Protein AF-A0A9P5U650-F1 (afdb_monomer_lite)

Radius of gyration: 21.62 Å; chains: 1; bounding box: 66×33×72 Å

Structure (mmCIF, N/CA/C/O backbone):
data_AF-A0A9P5U650-F1
#
_entry.id   AF-A0A9P5U650-F1
#
loop_
_atom_site.group_PDB
_atom_site.id
_atom_site.type_symbol
_atom_site.label_atom_id
_atom_site.label_alt_id
_atom_site.label_comp_id
_atom_site.label_asym_id
_atom_site.label_entity_id
_atom_site.label_seq_id
_atom_site.pdbx_PDB_ins_code
_atom_site.Cartn_x
_atom_site.Cartn_y
_atom_site.Cartn_z
_atom_site.occupancy
_atom_site.B_iso_or_equiv
_atom_site.auth_seq_id
_atom_site.auth_comp_id
_atom_site.auth_asym_id
_atom_site.auth_atom_id
_atom_site.pdbx_PDB_model_num
ATOM 1 N N . MET A 1 1 ? -6.582 -19.419 23.615 1.00 49.66 1 MET A N 1
ATOM 2 C CA . MET A 1 1 ? -5.815 -18.331 22.971 1.00 49.66 1 MET A CA 1
ATOM 3 C C . MET A 1 1 ? -6.040 -17.049 23.756 1.00 49.66 1 MET A C 1
ATOM 5 O O . MET A 1 1 ? -7.185 -16.630 23.876 1.00 49.66 1 MET A O 1
ATOM 9 N N . SER A 1 2 ? -4.991 -16.470 24.340 1.00 45.44 2 SER A N 1
ATOM 10 C CA . SER A 1 2 ? -5.086 -15.205 25.080 1.00 45.44 2 SER A CA 1
ATOM 11 C C . SER A 1 2 ? -5.266 -14.043 24.104 1.00 45.44 2 SER A C 1
ATOM 13 O O . SER A 1 2 ? -4.472 -13.889 23.180 1.00 45.44 2 SER A O 1
ATOM 15 N N . ARG A 1 3 ? -6.318 -13.240 24.291 1.00 54.09 3 ARG A N 1
ATOM 16 C CA . ARG A 1 3 ? -6.553 -12.022 23.503 1.00 54.09 3 ARG A CA 1
ATOM 17 C C . ARG A 1 3 ? -5.619 -10.926 24.008 1.00 54.09 3 ARG A C 1
ATOM 19 O O . ARG A 1 3 ? -5.578 -10.671 25.209 1.00 54.09 3 ARG A O 1
ATOM 26 N N . LYS A 1 4 ? -4.864 -10.302 23.107 1.00 56.12 4 LYS A N 1
ATOM 27 C CA . LYS A 1 4 ? -3.950 -9.204 23.433 1.00 56.12 4 LYS A CA 1
ATOM 28 C C . LYS A 1 4 ? -4.644 -7.891 23.078 1.00 56.12 4 LYS A C 1
ATOM 30 O O . LYS A 1 4 ? -5.088 -7.737 21.950 1.00 56.12 4 LYS A O 1
ATOM 35 N N . LEU A 1 5 ? -4.783 -6.985 24.041 1.00 66.00 5 LEU A N 1
ATOM 36 C CA . LEU A 1 5 ? -5.285 -5.634 23.787 1.00 66.00 5 LEU A CA 1
ATOM 37 C C . LEU A 1 5 ? -4.162 -4.792 23.179 1.00 66.00 5 LEU A C 1
ATOM 39 O O . LEU A 1 5 ? -3.016 -4.877 23.625 1.00 66.00 5 LEU A O 1
ATOM 43 N N . VAL A 1 6 ? -4.496 -3.981 22.177 1.00 66.44 6 VAL A N 1
ATOM 44 C CA . VAL A 1 6 ? -3.576 -3.000 21.598 1.00 66.44 6 VAL A CA 1
ATOM 45 C C . VAL A 1 6 ? -4.075 -1.617 21.958 1.00 66.44 6 VAL A C 1
ATOM 47 O O . VAL A 1 6 ? -5.215 -1.272 21.665 1.00 66.44 6 VAL A O 1
ATOM 50 N N . LEU A 1 7 ? -3.218 -0.840 22.609 1.00 80.31 7 LEU A N 1
ATOM 51 C CA . LEU A 1 7 ? -3.496 0.549 22.936 1.00 80.31 7 LEU A CA 1
ATOM 52 C C . LEU A 1 7 ? -2.921 1.420 21.822 1.00 80.31 7 LEU A C 1
ATOM 54 O O . LEU A 1 7 ? -1.717 1.365 21.565 1.00 80.31 7 LEU A O 1
ATOM 58 N N . LEU A 1 8 ? -3.781 2.194 21.160 1.00 84.19 8 LEU A N 1
ATOM 59 C CA . LEU A 1 8 ? -3.350 3.249 20.250 1.00 84.19 8 LEU A CA 1
ATOM 60 C C . LEU A 1 8 ? -3.241 4.569 20.987 1.00 84.19 8 LEU A C 1
ATOM 62 O O . LEU A 1 8 ? -4.059 4.876 21.852 1.00 84.19 8 LEU A O 1
ATOM 66 N N . ASN A 1 9 ? -2.267 5.372 20.580 1.00 89.75 9 ASN A N 1
ATOM 67 C CA . ASN A 1 9 ? -2.299 6.796 20.878 1.00 89.75 9 ASN A CA 1
ATOM 68 C C . ASN A 1 9 ? -3.252 7.537 19.921 1.00 89.75 9 ASN A C 1
ATOM 70 O O . ASN A 1 9 ? -3.677 7.001 18.897 1.00 89.75 9 ASN A O 1
ATOM 74 N N . GLU A 1 10 ? -3.560 8.791 20.241 1.00 91.56 10 GLU A N 1
ATOM 75 C CA . GLU A 1 10 ? -4.481 9.631 19.464 1.00 91.56 10 GLU A CA 1
ATOM 76 C C . GLU A 1 10 ? -4.079 9.751 17.986 1.00 91.56 10 GLU A C 1
ATOM 78 O O . GLU A 1 10 ? -4.917 9.596 17.102 1.00 91.56 10 GLU A O 1
ATOM 83 N N . ALA A 1 11 ? -2.786 9.931 17.695 1.00 90.12 11 ALA A N 1
ATOM 84 C CA . ALA A 1 11 ? -2.299 10.045 16.319 1.00 90.12 11 ALA A CA 1
ATOM 85 C C . ALA A 1 11 ? -2.509 8.750 15.516 1.00 90.12 11 ALA A C 1
ATOM 87 O O . ALA A 1 11 ? -2.813 8.784 14.324 1.00 90.12 11 ALA A O 1
ATOM 88 N N . GLN A 1 12 ? -2.357 7.597 16.165 1.00 89.12 12 GLN A N 1
ATOM 89 C CA . GLN A 1 12 ? -2.624 6.300 15.554 1.00 89.12 12 GLN A CA 1
ATOM 90 C C . GLN A 1 12 ? -4.121 6.084 15.322 1.00 89.12 12 GLN A C 1
ATOM 92 O O . GLN A 1 12 ? -4.487 5.534 14.287 1.00 89.12 12 GLN A O 1
ATOM 97 N N . VAL A 1 13 ? -4.977 6.527 16.250 1.00 90.44 13 VAL A N 1
ATOM 98 C CA . VAL A 1 13 ? -6.436 6.484 16.078 1.00 90.44 13 VAL A CA 1
ATOM 99 C C . VAL A 1 13 ? -6.847 7.316 14.870 1.00 90.44 13 VAL A C 1
ATOM 101 O O . VAL A 1 13 ? -7.515 6.788 13.988 1.00 90.44 13 VAL A O 1
ATOM 104 N N . GLU A 1 14 ? -6.405 8.570 14.773 1.00 92.69 14 GLU A N 1
ATOM 105 C CA . GLU A 1 14 ? -6.736 9.420 13.622 1.00 92.69 14 GLU A CA 1
ATOM 106 C C . GLU A 1 14 ? -6.244 8.818 12.307 1.00 92.69 14 GLU A C 1
ATOM 108 O O . GLU A 1 14 ? -6.980 8.791 11.323 1.00 92.69 14 GLU A O 1
ATOM 113 N N . ARG A 1 15 ? -5.063 8.193 12.311 1.00 93.12 15 ARG A N 1
ATOM 114 C CA . ARG A 1 15 ? -4.578 7.466 11.139 1.00 93.12 15 ARG A CA 1
ATOM 115 C C . ARG A 1 15 ? -5.473 6.286 10.754 1.00 93.12 15 ARG A C 1
ATOM 117 O O . ARG A 1 15 ? -5.717 6.094 9.568 1.00 93.12 15 ARG A O 1
ATOM 124 N N . VAL A 1 16 ? -5.971 5.499 11.711 1.00 92.88 16 VAL A N 1
ATOM 125 C CA . VAL A 1 16 ? -6.950 4.433 11.419 1.00 92.88 16 VAL A CA 1
ATOM 126 C C . VAL A 1 16 ? -8.208 5.024 10.785 1.00 92.88 16 VAL A C 1
ATOM 128 O O . VAL A 1 16 ? -8.683 4.489 9.784 1.00 92.88 16 VAL A O 1
ATOM 131 N N . LYS A 1 17 ? -8.716 6.142 11.317 1.00 94.25 17 LYS A N 1
ATOM 132 C CA . LYS A 1 17 ? -9.901 6.819 10.773 1.00 94.25 17 LYS A CA 1
ATOM 133 C C . LYS A 1 17 ? -9.673 7.295 9.341 1.00 94.25 17 LYS A C 1
ATOM 135 O O . LYS A 1 17 ? -10.532 7.080 8.492 1.00 94.25 17 LYS A O 1
ATOM 140 N N . ASP A 1 18 ? -8.523 7.897 9.053 1.00 94.81 18 ASP A N 1
ATOM 141 C CA . ASP A 1 18 ? -8.174 8.342 7.701 1.00 94.81 18 ASP A CA 1
ATOM 142 C C . ASP A 1 18 ? -8.104 7.174 6.719 1.00 94.81 18 ASP A C 1
ATOM 144 O O . ASP A 1 18 ? -8.609 7.275 5.598 1.00 94.81 18 ASP A O 1
ATOM 148 N N . ILE A 1 19 ? -7.548 6.039 7.153 1.00 95.19 19 ILE A N 1
ATOM 149 C CA . ILE A 1 19 ? -7.501 4.837 6.323 1.00 95.19 19 ILE A CA 1
ATOM 150 C C . ILE A 1 19 ? -8.907 4.283 6.076 1.00 95.19 19 ILE A C 1
ATOM 152 O O . ILE A 1 19 ? -9.244 3.986 4.930 1.00 95.19 19 ILE A O 1
ATOM 156 N N . ALA A 1 20 ? -9.745 4.197 7.112 1.00 95.25 20 ALA A N 1
ATOM 157 C CA . ALA A 1 20 ? -11.131 3.754 6.982 1.00 95.25 20 ALA A CA 1
ATOM 158 C C . ALA A 1 20 ? -11.915 4.638 5.997 1.00 95.25 20 ALA A C 1
ATOM 160 O O . ALA A 1 20 ? -12.503 4.123 5.046 1.00 95.25 20 ALA A O 1
ATOM 161 N N . ARG A 1 21 ? -11.828 5.9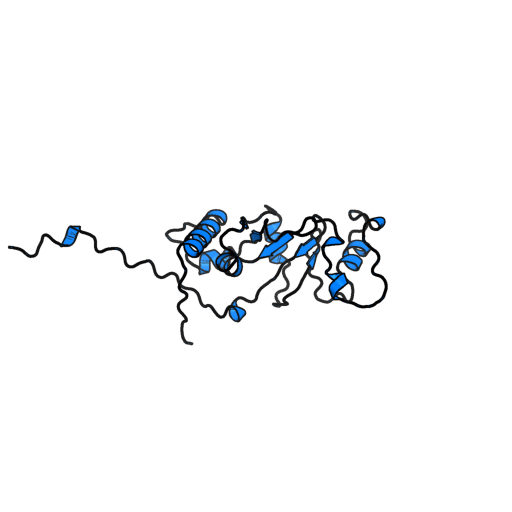70 6.132 1.00 95.50 21 ARG A N 1
ATOM 162 C CA . ARG A 1 21 ? -12.473 6.919 5.206 1.00 95.50 21 ARG A CA 1
ATOM 163 C C . ARG A 1 21 ? -12.018 6.721 3.764 1.00 95.50 21 ARG A C 1
ATOM 165 O O . ARG A 1 21 ? -12.847 6.716 2.860 1.00 95.50 21 ARG A O 1
ATOM 172 N N . ALA A 1 22 ? -10.719 6.532 3.536 1.00 93.50 22 ALA A N 1
ATOM 173 C CA . ALA A 1 22 ? -10.187 6.303 2.193 1.00 93.50 22 ALA A CA 1
ATOM 174 C C . ALA A 1 22 ? -10.664 4.979 1.572 1.00 93.50 22 ALA A C 1
ATOM 176 O O . ALA A 1 22 ? -10.737 4.865 0.350 1.00 93.50 22 ALA A O 1
ATOM 177 N N . CYS A 1 23 ? -11.035 4.004 2.402 1.00 93.31 23 CYS A N 1
ATOM 178 C CA . CYS A 1 23 ? -11.661 2.753 1.978 1.00 93.31 23 CYS A CA 1
ATOM 179 C C . CYS A 1 23 ? -13.191 2.856 1.858 1.00 93.31 23 CYS A C 1
ATOM 181 O O . CYS A 1 23 ? -13.850 1.842 1.656 1.00 93.31 23 CYS A O 1
ATOM 183 N N . SER A 1 24 ? -13.766 4.059 1.983 1.00 95.50 24 SER A N 1
ATOM 184 C CA . SER A 1 24 ? -15.220 4.283 2.044 1.00 95.50 24 SER A CA 1
ATOM 185 C C . SER A 1 24 ? -15.915 3.514 3.177 1.00 95.50 24 SER A C 1
ATOM 187 O O . SER A 1 24 ? -17.090 3.170 3.068 1.00 95.50 24 SER A O 1
ATOM 189 N N . LEU A 1 25 ? -15.189 3.249 4.264 1.00 95.38 25 LEU A N 1
ATOM 190 C CA . LEU A 1 25 ? -15.714 2.643 5.481 1.00 95.38 25 LEU A CA 1
ATOM 191 C C . LEU A 1 25 ? -16.238 3.738 6.420 1.00 95.38 25 LEU A C 1
ATOM 193 O O . LEU A 1 25 ? -15.642 4.812 6.544 1.00 95.38 25 LEU A O 1
ATOM 197 N N . ASP A 1 26 ? -17.350 3.465 7.097 1.00 95.56 26 ASP A N 1
ATOM 198 C CA . ASP A 1 26 ? -17.900 4.349 8.125 1.00 95.56 26 ASP A CA 1
ATOM 199 C C . ASP A 1 26 ? -17.065 4.232 9.405 1.00 95.56 26 ASP A C 1
ATOM 201 O O . ASP A 1 26 ? -17.020 3.180 10.033 1.00 95.56 26 ASP A O 1
ATOM 205 N N . VAL A 1 27 ? -16.404 5.316 9.798 1.00 94.31 27 VAL A N 1
ATOM 206 C CA . VAL A 1 27 ? -15.484 5.350 10.943 1.00 94.31 27 VAL A CA 1
ATOM 207 C C . VAL A 1 27 ? -16.150 4.971 12.270 1.00 94.31 27 VAL A C 1
ATOM 209 O O . VAL A 1 27 ? -15.474 4.432 13.145 1.00 94.31 27 VAL A O 1
ATOM 212 N N . GLU A 1 28 ? -17.445 5.245 12.430 1.00 91.25 28 GLU A N 1
ATOM 213 C CA . GLU A 1 28 ? -18.158 5.025 13.694 1.00 91.25 28 GLU A CA 1
ATOM 214 C C . GLU A 1 28 ? -18.657 3.584 13.839 1.00 91.25 28 GLU A C 1
ATOM 216 O O . GLU A 1 28 ? -18.837 3.092 14.954 1.00 91.25 28 GLU A O 1
ATOM 221 N N . THR A 1 29 ? -18.889 2.898 12.718 1.00 92.69 29 THR A N 1
ATOM 222 C CA . THR A 1 29 ? -19.521 1.570 12.704 1.00 92.69 29 THR A CA 1
ATOM 223 C C . THR A 1 29 ? -18.616 0.466 12.176 1.00 92.69 29 THR A C 1
ATOM 225 O O . THR A 1 29 ? -18.824 -0.701 12.514 1.00 92.69 29 THR A O 1
ATOM 228 N N . SER A 1 30 ? -17.602 0.815 11.386 1.00 91.88 30 SER A N 1
ATOM 229 C CA . SER A 1 30 ? -16.717 -0.164 10.767 1.00 91.88 30 SER A CA 1
ATOM 230 C C . SER A 1 30 ? -15.805 -0.803 11.795 1.00 91.88 30 SER A C 1
ATOM 232 O O . SER A 1 30 ? -15.204 -0.163 12.661 1.00 91.88 30 SER A O 1
ATOM 234 N N . THR A 1 31 ? -15.689 -2.110 11.661 1.00 89.38 31 THR A N 1
ATOM 235 C CA . THR A 1 31 ? -14.824 -2.949 12.462 1.00 89.38 31 THR A CA 1
ATOM 236 C C . THR A 1 31 ? -13.432 -3.028 11.851 1.00 89.38 31 THR A C 1
ATOM 238 O O . THR A 1 31 ? -13.131 -2.536 10.761 1.00 89.38 31 THR A O 1
ATOM 241 N N . ILE A 1 32 ? -12.540 -3.686 12.574 1.00 84.50 32 ILE A N 1
ATOM 242 C CA . ILE A 1 32 ? -11.193 -3.953 12.080 1.00 84.50 32 ILE A CA 1
ATOM 243 C C . ILE A 1 32 ? -11.224 -5.037 11.025 1.00 84.50 32 ILE A C 1
ATOM 245 O O . ILE A 1 32 ? -10.418 -5.014 10.105 1.00 84.50 32 ILE A O 1
ATOM 249 N N . GLU A 1 33 ? -12.140 -5.985 11.165 1.00 86.19 33 GLU A N 1
ATOM 250 C CA . GLU A 1 33 ? -12.409 -7.002 10.172 1.00 86.19 33 GLU A CA 1
ATOM 251 C C . GLU A 1 33 ? -12.841 -6.359 8.845 1.00 86.19 33 GLU A C 1
ATOM 253 O O . GLU A 1 33 ? -12.364 -6.791 7.796 1.00 86.19 33 GLU A O 1
ATOM 258 N N . ASP A 1 34 ? -13.623 -5.273 8.880 1.00 90.38 34 ASP A N 1
ATOM 259 C CA . ASP A 1 34 ? -13.967 -4.492 7.682 1.00 90.38 34 ASP A CA 1
ATOM 260 C C . ASP A 1 34 ? -12.728 -3.821 7.076 1.00 90.38 34 ASP A C 1
ATOM 262 O O . ASP A 1 34 ? -12.463 -3.957 5.882 1.00 90.38 34 ASP A O 1
ATOM 266 N N . LEU A 1 35 ? -11.904 -3.166 7.903 1.00 90.56 35 LEU A N 1
ATOM 267 C CA . LEU A 1 35 ? -10.660 -2.536 7.447 1.00 90.56 35 LEU A CA 1
ATOM 268 C C . LEU A 1 35 ? -9.646 -3.556 6.905 1.00 90.56 35 LEU A C 1
ATOM 270 O O . LEU A 1 35 ? -8.924 -3.289 5.947 1.00 90.56 35 LEU A O 1
ATOM 274 N N . HIS A 1 36 ? -9.598 -4.740 7.510 1.00 86.81 36 HIS A N 1
ATOM 275 C CA . HIS A 1 36 ? -8.761 -5.843 7.068 1.00 86.81 36 HIS A CA 1
ATOM 276 C C . HIS A 1 36 ? -9.271 -6.461 5.772 1.00 86.81 36 HIS A C 1
ATOM 278 O O . HIS A 1 36 ? -8.454 -6.839 4.946 1.00 86.81 36 HIS A O 1
ATOM 284 N N . SER A 1 37 ? -10.587 -6.515 5.574 1.00 87.81 37 SER A N 1
ATOM 285 C CA . SER A 1 37 ? -11.191 -6.977 4.323 1.00 87.81 37 SER A CA 1
ATOM 286 C C . SER A 1 37 ? -10.983 -5.975 3.186 1.00 87.81 37 SER A C 1
ATOM 288 O O . SER A 1 37 ? -10.798 -6.386 2.046 1.00 87.81 37 SER A O 1
ATOM 290 N N . ALA A 1 38 ? -10.976 -4.673 3.490 1.00 91.44 38 ALA A N 1
ATOM 291 C CA . ALA A 1 38 ? -10.656 -3.629 2.517 1.00 91.44 38 ALA A CA 1
ATOM 292 C C . ALA A 1 38 ? -9.177 -3.646 2.084 1.00 91.44 38 ALA A C 1
ATOM 294 O O . ALA A 1 38 ? -8.871 -3.212 0.978 1.00 91.44 38 ALA A O 1
ATOM 295 N N . ASP A 1 39 ? -8.284 -4.107 2.969 1.00 87.69 39 ASP A N 1
ATOM 296 C CA . ASP A 1 39 ? -6.831 -4.247 2.792 1.00 87.69 39 ASP A CA 1
ATOM 297 C C . ASP A 1 39 ? -6.185 -3.215 1.842 1.00 87.69 39 ASP A C 1
ATOM 299 O O . ASP A 1 39 ? -5.638 -3.570 0.791 1.00 87.69 39 ASP A O 1
ATOM 303 N N . PRO A 1 40 ? -6.241 -1.911 2.173 1.00 91.50 40 PRO A N 1
ATOM 304 C CA . PRO A 1 40 ? -5.741 -0.879 1.278 1.00 91.50 40 PRO A CA 1
ATOM 305 C C . PRO A 1 40 ? -4.228 -0.984 1.078 1.00 91.50 40 PRO A C 1
ATOM 307 O O . PRO A 1 40 ? -3.469 -1.348 1.986 1.00 91.50 40 PRO A O 1
ATOM 310 N N . LEU A 1 41 ? -3.773 -0.581 -0.108 1.00 90.38 41 LEU A N 1
ATOM 311 C CA . LEU A 1 41 ? -2.355 -0.408 -0.401 1.00 90.38 41 LEU A CA 1
ATOM 312 C C . LEU A 1 41 ? -1.965 1.043 -0.101 1.00 90.38 41 LEU A C 1
ATOM 314 O O . LEU A 1 41 ? -2.495 1.976 -0.706 1.00 90.38 41 LEU A O 1
ATOM 318 N N . ILE A 1 42 ? -1.045 1.248 0.839 1.00 92.38 42 ILE A N 1
ATOM 319 C CA . ILE A 1 42 ? -0.727 2.577 1.371 1.00 92.38 42 ILE A CA 1
ATOM 320 C C . ILE A 1 42 ? 0.705 2.950 1.003 1.00 92.38 42 ILE A C 1
ATOM 322 O O . ILE A 1 42 ? 1.650 2.293 1.426 1.00 92.38 42 ILE A O 1
ATOM 326 N N . GLU A 1 43 ? 0.876 4.027 0.243 1.00 92.38 43 GLU A N 1
ATOM 327 C CA . GLU A 1 43 ? 2.177 4.589 -0.113 1.00 92.38 43 GLU A CA 1
ATOM 328 C C . GLU A 1 43 ? 2.646 5.587 0.946 1.00 92.38 43 GLU A C 1
ATOM 330 O O . GLU A 1 43 ? 1.905 6.492 1.324 1.00 92.38 43 GLU A O 1
ATOM 335 N N . CYS A 1 44 ? 3.902 5.490 1.377 1.00 92.44 44 CYS A N 1
ATOM 336 C CA . CYS A 1 44 ? 4.551 6.554 2.133 1.00 92.44 44 CYS A CA 1
ATOM 337 C C . CYS A 1 44 ? 5.388 7.434 1.204 1.00 92.44 44 CYS A C 1
ATOM 339 O O . CYS A 1 44 ? 6.409 7.004 0.658 1.00 92.44 44 CYS A O 1
ATOM 341 N N . VAL A 1 45 ? 5.003 8.703 1.078 1.00 91.75 45 VAL A N 1
ATOM 342 C CA . VAL A 1 45 ? 5.686 9.649 0.184 1.00 91.75 45 VAL A CA 1
ATOM 343 C C . VAL A 1 45 ? 7.035 10.086 0.759 1.00 91.75 45 VAL A C 1
ATOM 345 O O . VAL A 1 45 ? 7.970 10.334 0.008 1.00 91.75 45 VAL A O 1
ATOM 348 N N . ASN A 1 46 ? 7.178 10.125 2.086 1.00 92.44 46 ASN A N 1
ATOM 349 C CA . ASN A 1 46 ? 8.427 10.527 2.743 1.00 92.44 46 ASN A CA 1
ATOM 350 C C . ASN A 1 46 ? 9.493 9.423 2.760 1.00 92.44 46 ASN A C 1
ATOM 352 O O . ASN A 1 46 ? 10.679 9.727 2.687 1.00 92.44 46 ASN A O 1
ATOM 356 N N . CYS A 1 47 ? 9.089 8.152 2.853 1.00 85.62 47 CYS A N 1
ATOM 357 C CA . CYS A 1 47 ? 10.011 7.015 2.745 1.00 85.62 47 CYS A CA 1
ATOM 358 C C . CYS A 1 47 ? 10.368 6.670 1.296 1.00 85.62 47 CYS A C 1
ATOM 360 O O . CYS A 1 47 ? 11.222 5.817 1.067 1.00 85.62 47 CYS A O 1
ATOM 362 N N . SER A 1 48 ? 9.716 7.312 0.329 1.00 79.69 48 SER A N 1
ATOM 363 C CA . SER A 1 48 ? 10.034 7.152 -1.083 1.00 79.69 48 SER A CA 1
ATOM 364 C C . SER A 1 48 ? 11.347 7.876 -1.401 1.00 79.69 48 SER A C 1
ATOM 366 O O . SER A 1 48 ? 11.499 9.067 -1.132 1.00 79.69 48 SER A O 1
ATOM 368 N N . SER A 1 49 ? 12.315 7.160 -1.974 1.00 74.81 49 SER A N 1
ATOM 369 C CA . SER A 1 49 ? 13.484 7.776 -2.614 1.00 74.81 49 SER A CA 1
ATOM 370 C C . SER A 1 49 ? 13.089 8.288 -4.015 1.00 74.81 49 SER A C 1
ATOM 372 O O . SER A 1 49 ? 12.035 7.902 -4.523 1.00 74.81 49 SER A O 1
ATOM 374 N N . PRO A 1 50 ? 13.891 9.136 -4.691 1.00 73.81 50 PRO A N 1
ATOM 375 C CA . PRO A 1 50 ? 13.564 9.622 -6.040 1.00 73.81 50 PRO A CA 1
ATOM 376 C C . PRO A 1 50 ? 13.215 8.515 -7.051 1.00 73.81 50 PRO A C 1
ATOM 378 O O . PRO A 1 50 ? 12.441 8.746 -7.978 1.00 73.81 50 PRO A O 1
ATOM 381 N N . ASN A 1 51 ? 13.745 7.310 -6.833 1.00 66.44 51 ASN A N 1
ATOM 382 C CA . ASN A 1 51 ? 13.614 6.159 -7.724 1.00 66.44 51 ASN A CA 1
ATOM 383 C C . ASN A 1 51 ? 12.745 5.038 -7.121 1.00 66.44 51 ASN A C 1
ATOM 385 O O . ASN A 1 51 ? 12.645 3.952 -7.687 1.00 66.44 51 ASN A O 1
ATOM 389 N N . GLU A 1 52 ? 12.102 5.294 -5.977 1.00 72.94 52 GLU A N 1
ATOM 390 C CA . GLU A 1 52 ? 11.434 4.282 -5.160 1.00 72.94 52 GLU A CA 1
ATOM 391 C C . GLU A 1 52 ? 10.043 4.704 -4.734 1.00 72.94 52 GLU A C 1
ATOM 393 O O . GLU A 1 52 ? 9.797 5.860 -4.404 1.00 72.94 52 GLU A O 1
ATOM 398 N N . ARG A 1 53 ? 9.141 3.728 -4.667 1.00 82.75 53 ARG A N 1
ATOM 399 C CA . ARG A 1 53 ? 7.866 3.868 -3.968 1.00 82.75 53 ARG A CA 1
ATOM 400 C C . ARG A 1 53 ? 7.847 2.887 -2.810 1.00 82.75 53 ARG A C 1
ATOM 402 O O . ARG A 1 53 ? 8.116 1.699 -2.997 1.00 82.75 53 ARG A O 1
ATOM 409 N N . PHE A 1 54 ? 7.545 3.401 -1.625 1.00 83.50 54 PHE A N 1
ATOM 410 C CA . PHE A 1 54 ? 7.405 2.600 -0.416 1.00 83.50 54 PHE A CA 1
ATOM 411 C C . PHE A 1 54 ? 5.925 2.335 -0.174 1.00 83.50 54 PHE A C 1
ATOM 413 O O . PHE A 1 54 ? 5.192 3.277 0.131 1.00 83.50 54 PHE A O 1
ATOM 420 N N . PHE A 1 55 ? 5.503 1.075 -0.251 1.00 86.69 55 PHE A N 1
ATOM 421 C CA . PHE A 1 55 ? 4.144 0.674 0.102 1.00 86.69 55 PHE A CA 1
ATOM 422 C C . PHE A 1 55 ? 4.101 -0.111 1.406 1.00 86.69 55 PHE A C 1
ATOM 424 O O . PHE A 1 55 ? 5.105 -0.653 1.861 1.00 86.69 55 PHE A O 1
ATOM 431 N N . MET A 1 56 ? 2.930 -0.140 2.029 1.00 87.44 56 MET A N 1
ATOM 432 C CA . MET A 1 56 ? 2.636 -0.966 3.190 1.00 87.44 56 MET A CA 1
ATOM 433 C C . MET A 1 56 ? 1.136 -1.226 3.315 1.00 87.44 56 MET A C 1
ATOM 435 O O . MET A 1 56 ? 0.314 -0.544 2.701 1.00 87.44 56 MET A O 1
ATOM 439 N N . ARG A 1 57 ? 0.786 -2.195 4.163 1.00 89.31 57 ARG A N 1
ATOM 440 C CA . ARG A 1 57 ? -0.596 -2.461 4.578 1.00 89.31 57 ARG A CA 1
ATOM 441 C C . ARG A 1 57 ? -0.987 -1.618 5.787 1.00 89.31 57 ARG A C 1
ATOM 443 O O . ARG A 1 57 ? -0.124 -1.145 6.535 1.00 89.31 57 ARG A O 1
ATOM 450 N N . TRP A 1 58 ? -2.293 -1.443 5.994 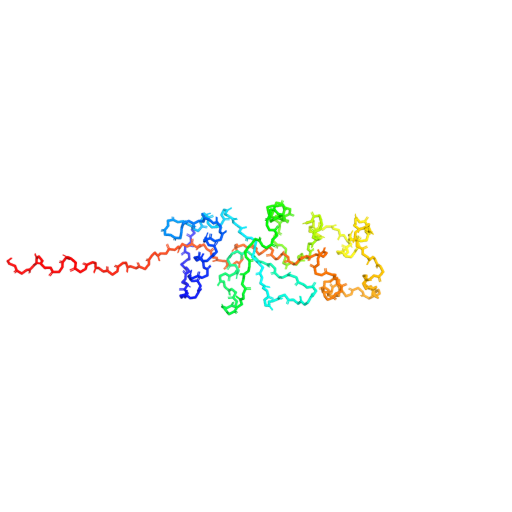1.00 90.62 58 TRP A N 1
ATOM 451 C CA . TRP A 1 58 ? -2.839 -0.579 7.049 1.00 90.62 58 TRP A CA 1
ATOM 452 C C . TRP A 1 58 ? -2.253 -0.809 8.453 1.00 90.62 58 TRP A C 1
ATOM 454 O O . TRP A 1 58 ? -1.964 0.183 9.123 1.00 90.62 58 TRP A O 1
ATOM 464 N N . PRO A 1 59 ? -1.955 -2.040 8.908 1.00 88.12 59 PRO A N 1
ATOM 465 C CA . PRO A 1 59 ? -1.453 -2.250 10.266 1.00 88.12 59 PRO A CA 1
ATOM 466 C C . PRO A 1 59 ? -0.054 -1.659 10.450 1.00 88.12 59 PRO A C 1
ATOM 468 O O . PRO A 1 59 ? 0.245 -1.030 11.466 1.00 88.12 59 PRO A O 1
ATOM 471 N N . GLN A 1 60 ? 0.795 -1.792 9.428 1.00 86.12 60 GLN A N 1
ATOM 472 C CA . GLN A 1 60 ? 2.110 -1.164 9.418 1.00 86.12 60 GLN A CA 1
ATOM 473 C C . GLN A 1 60 ? 1.986 0.356 9.295 1.00 86.12 60 GLN A C 1
ATOM 475 O O . GLN A 1 60 ? 2.723 1.065 9.975 1.00 86.12 60 GLN A O 1
ATOM 480 N N . ALA A 1 61 ? 1.039 0.861 8.497 1.00 91.38 61 ALA A N 1
ATOM 481 C CA . ALA A 1 61 ? 0.788 2.294 8.376 1.00 91.38 61 ALA A CA 1
ATOM 482 C C . ALA A 1 61 ? 0.413 2.927 9.722 1.00 91.38 61 ALA A C 1
ATOM 484 O O . ALA A 1 61 ? 0.948 3.980 10.068 1.00 91.38 61 ALA A O 1
ATOM 485 N N . VAL A 1 62 ? -0.423 2.269 10.529 1.00 90.69 62 VAL A N 1
ATOM 486 C CA . VAL A 1 62 ? -0.793 2.740 11.876 1.00 90.69 62 VAL A CA 1
ATOM 487 C C . VAL A 1 62 ? 0.435 2.885 12.776 1.00 90.69 62 VAL A C 1
ATOM 489 O O . VAL A 1 62 ? 0.582 3.894 13.459 1.00 90.69 62 VAL A O 1
ATOM 492 N N . CYS A 1 63 ? 1.361 1.927 12.741 1.00 86.62 63 CYS A N 1
ATOM 493 C CA . CYS A 1 63 ? 2.598 1.979 13.527 1.00 86.62 63 CYS A CA 1
ATOM 494 C C . CYS A 1 63 ? 3.733 2.779 12.865 1.00 86.62 63 CYS A C 1
ATOM 496 O O . CYS A 1 63 ? 4.798 2.938 13.464 1.00 86.62 63 CYS A O 1
ATOM 498 N N . HIS A 1 64 ? 3.539 3.265 11.639 1.00 89.00 64 HIS A N 1
ATOM 499 C CA . HIS A 1 64 ? 4.553 4.010 10.909 1.00 89.00 64 HIS A CA 1
ATOM 500 C C . HIS A 1 64 ? 4.767 5.409 11.501 1.00 89.00 64 HIS A C 1
ATOM 502 O O . HIS A 1 64 ? 3.954 5.920 12.272 1.00 89.00 64 HIS A O 1
ATOM 508 N N . VAL A 1 65 ? 5.852 6.069 11.103 1.00 86.25 65 VAL A N 1
ATOM 509 C CA . VAL A 1 65 ? 6.218 7.410 11.570 1.00 86.25 65 VAL A CA 1
ATOM 510 C C . VAL A 1 65 ? 5.039 8.387 11.421 1.00 86.25 65 VAL A C 1
ATOM 512 O O . VAL A 1 65 ? 4.446 8.511 10.348 1.00 86.25 65 VAL A O 1
ATOM 515 N N . SER A 1 66 ? 4.657 9.056 12.514 1.00 85.00 66 SER A N 1
ATOM 516 C CA . SER A 1 66 ? 3.413 9.842 12.604 1.00 85.00 66 SER A CA 1
ATOM 517 C C . SER A 1 66 ? 3.366 11.043 11.651 1.00 85.00 66 SER A C 1
ATOM 519 O O . SER A 1 66 ? 2.303 11.378 11.142 1.00 85.00 66 SER A O 1
ATOM 521 N N . HIS A 1 67 ? 4.515 11.652 11.361 1.00 87.69 67 HIS A N 1
ATOM 522 C CA . HIS A 1 67 ? 4.629 12.842 10.510 1.00 87.69 67 HIS 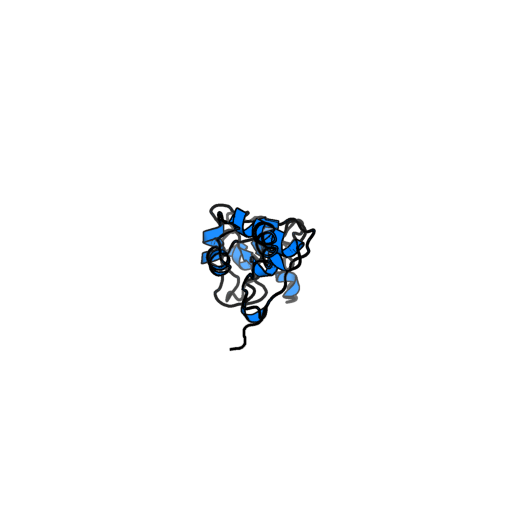A CA 1
ATOM 523 C C . HIS A 1 67 ? 4.851 12.532 9.022 1.00 87.69 67 HIS A C 1
ATOM 525 O O . HIS A 1 67 ? 5.061 13.447 8.228 1.00 87.69 67 HIS A O 1
ATOM 531 N N . HIS A 1 68 ? 4.844 11.257 8.628 1.00 92.81 68 HIS A N 1
ATOM 532 C CA . HIS A 1 68 ? 4.928 10.888 7.220 1.00 92.81 68 HIS A CA 1
ATOM 533 C C . HIS A 1 68 ? 3.565 11.014 6.536 1.00 92.81 68 HIS A C 1
ATOM 535 O O . HIS A 1 68 ? 2.542 10.592 7.075 1.00 92.81 68 HIS A O 1
ATOM 541 N N . VAL A 1 69 ? 3.581 11.545 5.317 1.00 93.56 69 VAL A N 1
ATOM 542 C CA . VAL A 1 69 ? 2.432 11.629 4.421 1.00 93.56 69 VAL A CA 1
ATOM 543 C C . VAL A 1 69 ? 2.179 10.257 3.813 1.00 93.56 69 VAL A C 1
ATOM 545 O O . VAL A 1 69 ? 3.065 9.656 3.191 1.00 93.56 69 VAL A O 1
ATOM 548 N N . LEU A 1 70 ? 0.953 9.778 4.002 1.00 94.31 70 LEU A N 1
ATOM 549 C CA . LEU A 1 70 ? 0.466 8.512 3.477 1.00 94.31 70 LEU A CA 1
ATOM 550 C C . LEU A 1 70 ? -0.560 8.780 2.374 1.00 94.31 70 LEU A C 1
ATOM 552 O O . LEU A 1 70 ? -1.461 9.596 2.554 1.00 94.31 70 LEU A O 1
ATOM 556 N N . VAL A 1 71 ? -0.426 8.092 1.241 1.00 94.50 71 VAL A N 1
ATOM 557 C CA . VAL A 1 71 ? -1.382 8.138 0.128 1.00 94.50 71 VAL A CA 1
ATOM 558 C C . VAL A 1 71 ? -1.977 6.751 -0.042 1.00 94.50 71 VAL A C 1
ATOM 560 O O . VAL A 1 71 ? -1.256 5.770 -0.201 1.00 94.50 71 VAL A O 1
ATOM 563 N N . ILE A 1 72 ? -3.298 6.667 0.002 1.00 93.31 72 ILE A N 1
ATOM 564 C CA . ILE A 1 72 ? -4.021 5.399 -0.002 1.00 93.31 72 ILE A CA 1
ATOM 565 C C . ILE A 1 72 ? -4.485 5.099 -1.423 1.00 93.31 72 ILE A C 1
ATOM 567 O O . ILE A 1 72 ? -5.023 5.978 -2.093 1.00 93.31 72 ILE A O 1
ATOM 571 N N . ASN A 1 73 ? -4.254 3.866 -1.879 1.00 87.19 73 ASN A N 1
ATOM 572 C CA . ASN A 1 73 ? -4.623 3.369 -3.205 1.00 87.19 73 ASN A CA 1
ATOM 573 C C . ASN A 1 73 ? -4.095 4.268 -4.334 1.00 87.19 73 ASN A C 1
ATOM 575 O O . ASN A 1 73 ? -4.804 4.615 -5.278 1.00 87.19 73 ASN A O 1
ATOM 579 N N . SER A 1 74 ? -2.818 4.652 -4.250 1.00 86.31 74 SER A N 1
ATOM 580 C CA . SER A 1 74 ? -2.189 5.598 -5.183 1.00 86.31 74 SER A CA 1
ATOM 581 C C . SER A 1 74 ? -2.019 5.080 -6.621 1.00 86.31 74 SER A C 1
ATOM 583 O O . SER A 1 74 ? -1.517 5.810 -7.475 1.00 86.31 74 SER A O 1
ATOM 585 N N . PHE A 1 75 ? -2.438 3.842 -6.902 1.00 81.94 75 PHE A N 1
ATOM 586 C CA . PHE A 1 75 ? -2.542 3.259 -8.245 1.00 81.94 75 PHE A CA 1
ATOM 587 C C . PHE A 1 75 ? -3.979 3.289 -8.806 1.00 81.94 75 PHE A C 1
ATOM 589 O O . PHE A 1 75 ? -4.230 2.838 -9.923 1.00 81.94 75 PHE A O 1
ATOM 596 N N . GLY A 1 76 ? -4.948 3.824 -8.057 1.00 85.38 76 GLY A N 1
ATOM 597 C CA . GLY A 1 76 ? -6.348 3.857 -8.471 1.00 85.38 76 GLY A CA 1
ATOM 598 C C . GLY A 1 76 ? -6.893 2.449 -8.718 1.00 85.38 76 GLY A C 1
ATOM 599 O O . GLY A 1 76 ? -6.819 1.588 -7.848 1.00 85.38 76 GLY A O 1
ATOM 600 N N . LYS A 1 77 ? -7.422 2.204 -9.923 1.00 83.69 77 LYS A N 1
ATOM 601 C CA . LYS A 1 77 ? -8.025 0.910 -10.292 1.00 83.69 77 LYS A CA 1
ATOM 602 C C . LYS A 1 77 ? -7.020 -0.247 -10.351 1.00 83.69 77 LYS A C 1
ATOM 604 O O . LYS A 1 77 ? -7.424 -1.397 -10.252 1.00 83.69 77 LYS A O 1
ATOM 609 N N . GLU A 1 78 ? -5.727 0.033 -10.505 1.00 81.88 78 GLU A N 1
ATOM 610 C CA . GLU A 1 78 ? -4.690 -1.009 -10.554 1.00 81.88 78 GLU A CA 1
ATOM 611 C C . GLU A 1 78 ? -4.358 -1.582 -9.169 1.00 81.88 78 GLU A C 1
ATOM 613 O O . GLU A 1 78 ? -3.756 -2.650 -9.080 1.00 81.88 78 GLU A O 1
ATOM 618 N N . THR A 1 79 ? -4.775 -0.925 -8.078 1.00 84.31 79 THR A N 1
ATOM 619 C CA . THR A 1 79 ? -4.508 -1.414 -6.720 1.00 84.31 79 THR A CA 1
ATOM 620 C C . THR A 1 79 ? -5.060 -2.822 -6.493 1.00 84.31 79 THR A C 1
ATOM 622 O O . THR A 1 79 ? -4.349 -3.656 -5.942 1.00 84.31 79 THR A O 1
ATOM 625 N N . GLU A 1 80 ? -6.268 -3.127 -6.967 1.00 81.69 80 GLU A N 1
ATOM 626 C CA . GLU A 1 80 ? -6.867 -4.464 -6.830 1.00 81.69 80 GLU A CA 1
ATOM 627 C C . GLU A 1 80 ? -6.034 -5.541 -7.541 1.00 81.69 80 GLU A C 1
ATOM 629 O O . GLU A 1 80 ? -5.804 -6.616 -6.990 1.00 81.69 80 GLU A O 1
ATOM 634 N N . ASN A 1 81 ? -5.506 -5.226 -8.728 1.00 80.56 81 ASN A N 1
ATOM 635 C CA . ASN A 1 81 ? -4.635 -6.132 -9.479 1.00 80.56 81 ASN A CA 1
ATOM 636 C C . ASN A 1 81 ? -3.301 -6.360 -8.764 1.00 80.56 81 ASN A C 1
ATOM 638 O O . ASN A 1 81 ? -2.794 -7.478 -8.777 1.00 80.56 81 ASN A O 1
ATOM 642 N N . ILE A 1 82 ? -2.742 -5.321 -8.136 1.00 80.19 82 ILE A N 1
ATOM 643 C CA . ILE A 1 82 ? -1.536 -5.442 -7.311 1.00 80.19 82 ILE A CA 1
ATOM 644 C C . ILE A 1 82 ? -1.794 -6.400 -6.151 1.00 80.19 82 ILE A C 1
ATOM 646 O O . ILE A 1 82 ? -1.039 -7.354 -5.985 1.00 80.19 82 ILE A O 1
ATOM 650 N N . VAL A 1 83 ? -2.868 -6.166 -5.389 1.00 80.38 83 VAL A N 1
ATOM 651 C CA . VAL A 1 83 ? -3.224 -6.984 -4.221 1.00 80.38 83 VAL A CA 1
ATOM 652 C C . VAL A 1 83 ? -3.458 -8.440 -4.621 1.00 80.38 83 VAL A C 1
ATOM 654 O O . VAL A 1 83 ? -2.939 -9.342 -3.973 1.00 80.38 83 VAL A O 1
ATOM 657 N N . ALA A 1 84 ? -4.186 -8.685 -5.714 1.00 80.81 84 ALA A N 1
ATOM 658 C CA . ALA A 1 84 ? -4.491 -10.036 -6.187 1.00 80.81 84 ALA A CA 1
ATOM 659 C C . ALA A 1 84 ? -3.251 -10.831 -6.637 1.00 80.81 84 ALA A C 1
ATOM 661 O O . ALA A 1 84 ? -3.291 -12.061 -6.676 1.00 80.81 84 ALA A O 1
ATOM 662 N N . GLN A 1 85 ? -2.166 -10.142 -6.993 1.00 74.81 85 GLN A N 1
ATOM 663 C CA . GLN A 1 85 ? -0.914 -10.748 -7.442 1.00 74.81 85 GLN A CA 1
ATOM 664 C C . GLN A 1 85 ? 0.148 -10.855 -6.346 1.00 74.81 85 GLN A C 1
ATOM 666 O O . GLN A 1 85 ? 1.251 -11.346 -6.601 1.00 74.81 85 GLN A O 1
ATOM 671 N N . GLU A 1 86 ? -0.163 -10.415 -5.126 1.00 73.25 86 GLU A N 1
ATOM 672 C CA . GLU A 1 86 ? 0.760 -10.552 -4.012 1.00 73.25 86 GLU A CA 1
ATOM 673 C C . GLU A 1 86 ? 1.034 -12.023 -3.693 1.00 73.25 86 GLU A C 1
ATOM 675 O O . GLU A 1 86 ? 0.113 -12.847 -3.642 1.00 73.25 86 GLU A O 1
ATOM 680 N N . PRO A 1 87 ? 2.306 -12.381 -3.449 1.00 68.06 87 PRO A N 1
ATOM 681 C CA . PRO A 1 87 ? 2.628 -13.723 -3.019 1.00 68.06 87 PRO A CA 1
ATOM 682 C C . PRO A 1 87 ? 1.961 -13.990 -1.668 1.00 68.06 87 PRO A C 1
ATOM 684 O O . PRO A 1 87 ? 2.088 -13.220 -0.718 1.00 68.06 87 PRO A O 1
ATOM 687 N N . THR A 1 88 ? 1.296 -15.138 -1.546 1.00 66.81 88 THR A N 1
ATOM 688 C CA . THR A 1 88 ? 0.645 -15.565 -0.296 1.00 66.81 88 THR A CA 1
ATOM 689 C C . THR A 1 88 ? 1.641 -15.847 0.831 1.00 66.81 88 THR A C 1
ATOM 691 O O . THR A 1 88 ? 1.245 -16.093 1.970 1.00 66.81 88 THR A O 1
ATOM 694 N N . LEU A 1 89 ? 2.941 -15.881 0.521 1.00 64.25 89 LEU A N 1
ATOM 695 C CA . LEU A 1 89 ? 3.993 -16.152 1.484 1.00 64.25 89 LEU A CA 1
ATOM 696 C C . LEU A 1 89 ? 4.569 -14.839 2.028 1.00 64.25 89 LEU A C 1
ATOM 698 O O . LEU A 1 89 ? 5.021 -13.998 1.251 1.00 64.25 89 LEU A O 1
ATOM 702 N N . PRO A 1 90 ? 4.644 -14.682 3.360 1.00 58.53 90 PRO A N 1
ATOM 703 C CA . PRO A 1 90 ? 5.214 -13.502 3.989 1.00 58.53 90 PRO A CA 1
ATOM 704 C C . PRO A 1 90 ? 6.738 -13.515 3.886 1.00 58.53 90 PRO A C 1
ATOM 706 O O . PRO A 1 90 ? 7.460 -13.850 4.832 1.00 58.53 90 PRO A O 1
ATOM 709 N N . ASN A 1 91 ? 7.245 -13.163 2.717 1.00 57.06 91 ASN A N 1
ATOM 710 C CA . ASN A 1 91 ? 8.661 -12.961 2.498 1.00 57.06 91 ASN A CA 1
ATOM 711 C C . ASN A 1 91 ? 8.947 -11.458 2.487 1.00 57.06 91 ASN A C 1
ATOM 713 O O . ASN A 1 91 ? 8.311 -10.653 1.818 1.00 57.06 91 ASN A O 1
ATOM 717 N N . LEU A 1 92 ? 9.930 -11.080 3.299 1.00 55.69 92 LEU A N 1
ATOM 718 C CA . LEU A 1 92 ? 10.128 -9.714 3.782 1.00 55.69 92 LEU A CA 1
ATOM 719 C C . LEU A 1 92 ? 10.637 -8.719 2.721 1.00 55.69 92 LEU A C 1
ATOM 721 O O . LEU A 1 92 ? 10.907 -7.569 3.068 1.00 55.69 92 LEU A O 1
ATOM 725 N N . ARG A 1 93 ? 10.877 -9.135 1.467 1.00 55.19 93 ARG A N 1
ATOM 726 C CA . ARG A 1 93 ? 11.659 -8.345 0.498 1.00 55.19 93 ARG A CA 1
ATOM 727 C C . ARG A 1 93 ? 11.332 -8.644 -0.966 1.00 55.19 93 ARG A C 1
ATOM 729 O O . A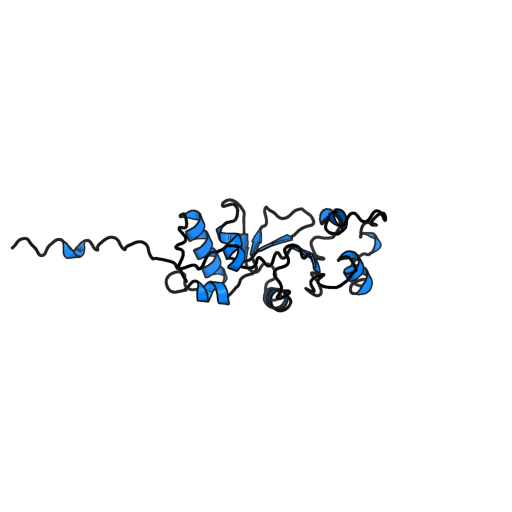RG A 1 93 ? 12.190 -9.163 -1.675 1.00 55.19 93 ARG A O 1
ATOM 736 N N . PHE A 1 94 ? 10.158 -8.241 -1.445 1.00 65.31 94 PHE A N 1
ATOM 737 C CA . PHE A 1 94 ? 9.898 -8.252 -2.885 1.00 65.31 94 PHE A CA 1
ATOM 738 C C . PHE A 1 94 ? 9.792 -6.847 -3.445 1.00 65.31 94 PHE A C 1
ATOM 740 O O . PHE A 1 94 ? 8.876 -6.083 -3.148 1.00 65.31 94 PHE A O 1
ATOM 747 N N . ALA A 1 95 ? 10.783 -6.513 -4.265 1.00 73.06 95 ALA A N 1
ATOM 748 C CA . ALA A 1 95 ? 10.555 -5.591 -5.354 1.00 73.06 95 ALA A CA 1
ATOM 749 C C . ALA A 1 95 ? 9.624 -6.299 -6.351 1.00 73.06 95 ALA A C 1
ATOM 751 O O . ALA A 1 95 ? 9.943 -7.399 -6.816 1.00 73.06 95 ALA A O 1
ATOM 752 N N . CYS A 1 96 ? 8.483 -5.682 -6.639 1.00 78.31 96 CYS A N 1
ATOM 753 C CA . CYS A 1 96 ? 7.519 -6.153 -7.624 1.00 78.31 96 CYS A CA 1
ATOM 754 C C . CYS A 1 96 ? 7.639 -5.299 -8.882 1.00 78.31 96 CYS A C 1
ATOM 756 O O . CYS A 1 96 ? 7.829 -4.084 -8.805 1.00 78.31 96 CYS A O 1
ATOM 758 N N . CYS A 1 97 ? 7.523 -5.929 -10.045 1.00 82.06 97 CYS A N 1
ATOM 759 C CA . CYS A 1 97 ? 7.450 -5.205 -11.308 1.00 82.06 97 CYS A CA 1
ATOM 760 C C . CYS A 1 97 ? 6.131 -4.423 -11.379 1.00 82.06 97 CYS A C 1
ATOM 762 O O . CYS A 1 97 ? 5.074 -4.957 -11.075 1.00 82.06 97 CYS A O 1
ATOM 764 N N . SER A 1 98 ? 6.176 -3.158 -11.783 1.00 83.69 98 SER A N 1
ATOM 765 C CA . SER A 1 98 ? 4.983 -2.303 -11.902 1.00 83.69 98 SER A CA 1
ATOM 766 C C . SER A 1 98 ? 4.053 -2.687 -13.055 1.00 83.69 98 SER A C 1
ATOM 768 O O . SER A 1 98 ? 2.885 -2.329 -13.023 1.00 83.69 98 SER A O 1
ATOM 770 N N . TYR A 1 99 ? 4.575 -3.382 -14.069 1.00 83.94 99 TYR A N 1
ATOM 771 C CA . TYR A 1 99 ? 3.847 -3.689 -15.298 1.00 83.94 99 TYR A CA 1
ATOM 772 C C . TYR A 1 99 ? 3.077 -5.002 -15.196 1.00 83.94 99 TYR A C 1
ATOM 774 O O . TYR A 1 99 ? 1.953 -5.100 -15.678 1.00 83.94 99 TYR A O 1
ATOM 782 N N . CYS A 1 100 ? 3.696 -6.024 -14.595 1.00 83.81 100 CYS A N 1
ATOM 783 C CA . CYS A 1 100 ? 3.046 -7.312 -14.367 1.00 83.81 100 CYS A CA 1
ATOM 784 C C . CYS A 1 100 ? 2.543 -7.470 -12.936 1.00 83.81 100 CYS A C 1
ATOM 786 O O . CYS A 1 100 ? 1.704 -8.324 -12.757 1.00 83.81 100 CYS A O 1
ATOM 788 N N . HIS A 1 101 ? 3.054 -6.736 -11.937 1.00 79.06 101 HIS A N 1
ATOM 789 C CA . HIS A 1 101 ? 2.849 -6.968 -10.487 1.00 79.06 101 HIS A CA 1
ATOM 790 C C . HIS A 1 101 ? 3.371 -8.302 -9.945 1.00 79.06 101 HIS A C 1
ATOM 792 O O . HIS A 1 101 ? 3.216 -8.610 -8.765 1.00 79.06 101 HIS A O 1
ATOM 798 N N . CYS A 1 102 ? 4.080 -9.056 -10.774 1.00 75.44 102 CYS A N 1
ATOM 799 C CA . C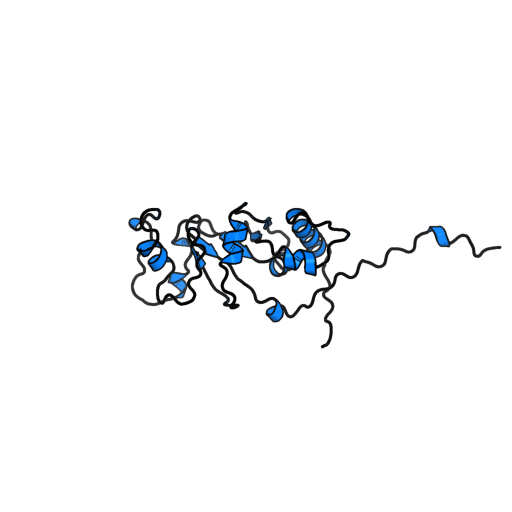YS A 1 102 ? 4.684 -10.311 -10.397 1.00 75.44 102 CYS A CA 1
ATOM 800 C C . CYS A 1 102 ? 5.872 -10.094 -9.438 1.00 75.44 102 CYS A C 1
ATOM 802 O O . CYS A 1 102 ? 6.822 -9.352 -9.725 1.00 75.44 102 CYS A O 1
ATOM 804 N N . GLY A 1 103 ? 5.781 -10.726 -8.262 1.00 67.44 103 GLY A N 1
ATOM 805 C CA . GLY A 1 103 ? 6.869 -10.816 -7.292 1.00 67.44 103 GLY A CA 1
ATOM 806 C C . GLY A 1 103 ? 8.040 -11.619 -7.857 1.00 67.44 103 GLY A C 1
ATOM 807 O O . GLY A 1 103 ? 7.875 -12.484 -8.716 1.00 67.44 103 GLY A O 1
ATOM 808 N N . SER A 1 104 ? 9.249 -11.336 -7.377 1.00 64.25 104 SER A N 1
ATOM 809 C CA . SER A 1 104 ? 10.459 -12.076 -7.778 1.00 64.25 104 SER A CA 1
ATOM 810 C C . SER A 1 104 ? 10.542 -13.485 -7.165 1.00 64.25 104 SER A C 1
ATOM 812 O O . SER A 1 104 ? 11.544 -14.181 -7.336 1.00 64.25 104 SER A O 1
ATOM 814 N N . ASP A 1 105 ? 9.485 -13.924 -6.482 1.00 53.06 105 ASP A N 1
ATOM 815 C CA . ASP A 1 105 ? 9.295 -15.226 -5.853 1.00 53.06 105 ASP A CA 1
ATOM 816 C C . ASP A 1 105 ? 9.512 -16.368 -6.850 1.00 53.06 105 ASP A C 1
ATOM 818 O O . ASP A 1 105 ? 8.616 -16.812 -7.561 1.00 53.06 105 ASP A O 1
ATOM 822 N N . GLY A 1 106 ? 10.741 -16.873 -6.896 1.00 50.84 106 GLY A N 1
ATOM 823 C CA . GLY A 1 106 ? 11.077 -18.096 -7.619 1.00 50.84 106 GLY A CA 1
ATOM 824 C C . GLY A 1 106 ? 11.773 -17.895 -8.960 1.00 50.84 106 GLY A C 1
ATOM 825 O O . GLY A 1 106 ? 12.317 -18.865 -9.492 1.00 50.84 106 GLY A O 1
ATOM 826 N N . PHE A 1 107 ? 11.890 -16.669 -9.474 1.00 45.22 107 PHE A N 1
ATOM 827 C CA . PHE A 1 107 ? 12.868 -16.431 -10.528 1.00 45.22 107 PHE A CA 1
ATOM 828 C C . PHE A 1 107 ? 14.244 -16.321 -9.873 1.00 45.22 107 PHE A C 1
ATOM 830 O O . PHE A 1 107 ? 14.547 -15.375 -9.157 1.00 45.22 107 PHE A O 1
ATOM 837 N N . ARG A 1 108 ? 15.147 -17.249 -10.197 1.00 47.28 108 ARG A N 1
ATOM 838 C CA . ARG A 1 108 ? 16.598 -17.073 -9.982 1.00 47.28 108 ARG A CA 1
ATOM 839 C C . ARG A 1 108 ? 17.165 -15.802 -10.659 1.00 47.28 108 ARG A C 1
ATOM 841 O O . ARG A 1 108 ? 18.366 -15.567 -10.584 1.00 47.28 108 ARG A O 1
ATOM 848 N N . GLY A 1 109 ? 16.333 -15.007 -11.337 1.00 59.28 109 GLY A N 1
ATOM 849 C CA . GLY A 1 109 ? 16.675 -13.740 -11.966 1.00 59.28 109 GLY A CA 1
ATOM 850 C C . GLY A 1 109 ? 16.237 -12.543 -11.125 1.00 59.28 109 GLY A C 1
ATOM 851 O O . GLY A 1 109 ? 15.166 -12.524 -10.531 1.00 59.28 109 GLY A O 1
ATOM 852 N N . SER A 1 110 ? 17.073 -11.512 -11.110 1.00 76.38 110 SER A N 1
ATOM 853 C CA . SER A 1 110 ? 16.749 -10.206 -10.535 1.00 76.38 110 SER A CA 1
ATOM 854 C C . SER A 1 110 ? 15.540 -9.556 -11.224 1.00 76.38 110 SER A C 1
ATOM 856 O O . SER A 1 110 ? 15.276 -9.834 -12.395 1.00 76.38 110 SER A O 1
ATOM 858 N N . LEU A 1 111 ? 14.864 -8.614 -10.550 1.00 78.31 111 LEU A N 1
ATOM 859 C CA . LEU A 1 111 ? 13.847 -7.737 -11.158 1.00 78.31 111 LEU A CA 1
ATOM 860 C C . LEU A 1 111 ? 14.329 -7.143 -12.495 1.00 78.31 111 LEU A C 1
ATOM 862 O O . LEU A 1 111 ? 13.578 -7.108 -13.462 1.00 78.31 111 LEU A O 1
ATOM 866 N N . ARG A 1 112 ? 15.614 -6.772 -12.593 1.00 80.00 112 ARG A N 1
ATOM 867 C CA . ARG A 1 112 ? 16.252 -6.363 -13.856 1.00 80.00 112 ARG A CA 1
ATOM 868 C C . ARG A 1 112 ? 16.070 -7.403 -14.960 1.00 80.00 112 ARG A C 1
ATOM 870 O O . ARG A 1 112 ? 15.680 -7.058 -16.067 1.00 80.00 112 ARG A O 1
ATOM 877 N N . SER A 1 113 ? 16.393 -8.661 -14.672 1.00 83.12 113 SER A N 1
ATOM 878 C CA . SER A 1 113 ? 16.296 -9.752 -15.647 1.00 83.12 113 SER A CA 1
ATOM 879 C C . SER A 1 113 ? 14.855 -9.920 -16.114 1.00 83.12 113 SER A C 1
ATOM 881 O O . SER A 1 113 ? 14.616 -10.081 -17.306 1.00 83.12 113 SER A O 1
ATOM 883 N N . HIS A 1 114 ? 13.897 -9.808 -15.194 1.00 86.12 114 HIS A N 1
ATOM 884 C CA . HIS A 1 114 ? 12.478 -9.807 -15.523 1.00 86.12 114 HIS A CA 1
ATOM 885 C C . HIS A 1 114 ? 12.102 -8.629 -16.442 1.00 86.12 114 HIS A C 1
ATOM 887 O O . HIS A 1 114 ? 11.571 -8.859 -17.523 1.00 86.12 114 HIS A O 1
ATOM 893 N N . LEU A 1 115 ? 12.460 -7.389 -16.086 1.00 85.75 115 LEU A N 1
ATOM 894 C CA . LEU A 1 115 ? 12.176 -6.203 -16.906 1.00 85.75 115 LEU A CA 1
ATOM 895 C C . LEU A 1 115 ? 12.778 -6.321 -18.317 1.00 85.75 115 LEU A C 1
ATOM 897 O O . LEU A 1 115 ? 12.104 -6.033 -19.298 1.00 85.75 115 LEU A O 1
ATOM 901 N N . ILE A 1 116 ? 14.011 -6.823 -18.439 1.00 86.56 116 ILE A N 1
ATOM 902 C CA . ILE A 1 116 ? 14.686 -7.016 -19.736 1.00 86.56 116 ILE A CA 1
ATOM 903 C C . ILE A 1 116 ? 14.055 -8.144 -20.559 1.00 86.56 116 ILE A C 1
ATOM 905 O O . ILE A 1 116 ? 14.050 -8.086 -21.783 1.00 86.56 116 ILE A O 1
ATOM 909 N N . THR A 1 117 ? 13.576 -9.213 -19.931 1.00 87.75 117 THR A N 1
ATOM 910 C CA . THR A 1 117 ? 13.072 -10.380 -20.676 1.00 87.75 117 THR A CA 1
ATOM 911 C C . THR A 1 117 ? 11.596 -10.256 -21.028 1.00 87.75 117 THR A C 1
ATOM 913 O O . THR A 1 117 ? 11.201 -10.687 -22.109 1.00 87.75 117 THR A O 1
ATOM 916 N N . VAL A 1 118 ? 10.803 -9.646 -20.147 1.00 89.19 118 VAL A N 1
ATOM 917 C CA . VAL A 1 118 ? 9.340 -9.574 -20.252 1.00 89.19 118 VAL A CA 1
ATOM 918 C C . VAL A 1 118 ? 8.862 -8.202 -20.730 1.00 89.19 118 VAL A C 1
ATOM 920 O O . VAL A 1 118 ? 7.880 -8.139 -21.459 1.00 89.19 118 VAL A O 1
ATOM 923 N N . HIS A 1 119 ? 9.567 -7.120 -20.380 1.00 90.38 119 HIS A N 1
ATOM 924 C CA . HIS A 1 119 ? 9.121 -5.733 -20.590 1.00 90.38 119 HIS A CA 1
ATOM 925 C C . HIS A 1 119 ? 10.129 -4.873 -21.382 1.00 90.38 119 HIS A C 1
ATOM 927 O O . HIS A 1 119 ? 10.170 -3.652 -21.231 1.00 90.38 119 HIS A O 1
ATOM 933 N N . LYS A 1 120 ? 10.967 -5.482 -22.235 1.00 90.19 120 LYS A N 1
ATOM 934 C CA . LYS A 1 120 ? 11.995 -4.772 -23.035 1.00 90.19 120 LYS A CA 1
ATOM 935 C C . LYS A 1 120 ? 11.455 -3.713 -23.995 1.00 90.19 120 LYS A C 1
ATOM 937 O O . LYS A 1 120 ? 12.211 -2.877 -24.471 1.00 90.19 120 LYS A O 1
ATOM 942 N N . ASP A 1 121 ? 10.191 -3.831 -24.369 1.00 91.19 121 ASP A N 1
ATOM 943 C CA . ASP A 1 121 ? 9.493 -2.944 -25.292 1.00 91.19 121 ASP A CA 1
ATOM 944 C C . ASP A 1 121 ? 9.079 -1.630 -24.622 1.00 91.19 121 ASP A C 1
ATOM 946 O O . ASP A 1 121 ? 8.984 -0.605 -25.294 1.00 91.19 121 ASP A O 1
ATOM 950 N N . VAL A 1 122 ? 8.885 -1.651 -23.300 1.00 88.12 122 VAL A N 1
ATOM 951 C CA . VAL A 1 122 ? 8.477 -0.481 -22.509 1.00 88.12 122 VAL A CA 1
ATOM 952 C C . VAL A 1 122 ? 9.588 0.052 -21.602 1.00 88.12 122 VAL A C 1
ATOM 954 O O . VAL A 1 122 ? 9.581 1.235 -21.263 1.00 88.12 122 VAL A O 1
ATOM 957 N N . VAL A 1 123 ? 10.568 -0.782 -21.243 1.00 85.38 123 VAL A N 1
ATOM 958 C CA . VAL A 1 123 ? 11.709 -0.398 -20.402 1.00 85.38 123 VAL A CA 1
ATOM 959 C C . VAL A 1 123 ? 12.927 -0.077 -21.262 1.00 85.38 123 VAL A C 1
ATOM 961 O O . VAL A 1 123 ? 13.354 -0.880 -22.091 1.00 85.38 123 VAL A O 1
ATOM 964 N N . ASN A 1 124 ? 13.559 1.072 -21.011 1.00 85.44 124 ASN A N 1
ATOM 965 C CA . ASN A 1 124 ? 14.831 1.412 -21.641 1.00 85.44 124 ASN A CA 1
ATOM 966 C C . ASN A 1 124 ? 15.977 0.600 -21.009 1.00 85.44 124 ASN A C 1
ATOM 968 O O . ASN A 1 124 ? 16.546 0.987 -19.987 1.00 85.44 124 ASN A O 1
ATOM 972 N N . VAL A 1 125 ? 16.313 -0.531 -21.632 1.00 80.25 125 VAL A N 1
ATOM 973 C CA . VAL A 1 125 ? 17.340 -1.471 -21.154 1.00 80.25 125 VAL A CA 1
ATOM 974 C C . VAL A 1 125 ? 18.725 -0.824 -21.026 1.00 80.25 125 VAL A C 1
ATOM 976 O O . VAL A 1 125 ? 19.475 -1.195 -20.121 1.00 80.25 125 VAL A O 1
ATOM 979 N N . ASP A 1 126 ? 19.040 0.167 -21.863 1.00 82.06 126 ASP A N 1
ATOM 980 C CA . ASP A 1 126 ? 20.331 0.868 -21.847 1.00 82.06 126 ASP A CA 1
ATOM 981 C C . ASP A 1 126 ? 20.481 1.781 -20.623 1.00 82.06 126 ASP A C 1
ATOM 983 O O . ASP A 1 126 ? 21.592 2.049 -20.169 1.00 82.06 126 ASP A O 1
ATOM 987 N N . GLN A 1 127 ? 19.360 2.236 -20.057 1.00 79.75 127 GLN A N 1
ATOM 988 C CA . GLN A 1 127 ? 19.342 3.016 -18.818 1.00 79.75 127 GLN A CA 1
ATOM 989 C C . GLN A 1 127 ? 19.360 2.138 -17.569 1.00 79.75 127 GLN A C 1
ATOM 991 O O . GLN A 1 127 ? 19.605 2.643 -16.472 1.00 79.75 127 GLN A O 1
ATOM 996 N N . LEU A 1 128 ? 19.127 0.830 -17.709 1.00 71.81 128 LEU A N 1
ATOM 997 C CA . LEU A 1 128 ? 19.239 -0.073 -16.581 1.00 71.81 128 LEU A CA 1
ATOM 998 C C . LEU A 1 128 ? 20.736 -0.265 -16.265 1.00 71.81 128 LEU A C 1
ATOM 1000 O O . LEU A 1 128 ? 21.484 -0.792 -17.094 1.00 71.81 128 LEU A O 1
ATOM 1004 N N . PRO A 1 129 ? 21.191 -0.022 -15.033 1.00 68.12 129 PRO A N 1
ATOM 1005 C CA . PRO A 1 129 ? 22.601 -0.091 -14.657 1.00 68.12 129 PRO A CA 1
ATOM 1006 C C . PRO A 1 129 ? 23.128 -1.521 -14.627 1.00 68.12 129 PRO A C 1
ATOM 1008 O O . PRO A 1 129 ? 22.554 -2.418 -14.001 1.00 68.12 129 PRO A O 1
ATOM 1011 N N . THR A 1 130 ? 24.236 -1.733 -15.326 1.00 68.06 130 THR A N 1
ATOM 1012 C CA . THR A 1 130 ? 24.953 -3.005 -15.371 1.00 68.06 130 THR A CA 1
ATOM 1013 C C . THR A 1 130 ? 25.376 -3.423 -13.970 1.00 68.06 130 THR A C 1
ATOM 1015 O O . THR A 1 130 ? 26.120 -2.723 -13.286 1.00 68.06 130 THR A O 1
ATOM 1018 N N . LEU A 1 131 ? 24.890 -4.586 -13.544 1.00 63.16 131 LEU A N 1
ATOM 1019 C CA . LEU A 1 131 ? 25.360 -5.236 -12.332 1.00 63.16 131 LEU A CA 1
ATOM 1020 C C . LEU A 1 131 ? 26.739 -5.809 -12.646 1.00 63.16 131 LEU A C 1
ATOM 1022 O O . LEU A 1 131 ? 26.849 -6.794 -13.376 1.00 63.16 131 LEU A O 1
ATOM 1026 N N . ASN A 1 132 ? 27.787 -5.166 -12.143 1.00 55.06 132 ASN A N 1
ATOM 1027 C CA . ASN A 1 132 ? 29.124 -5.744 -12.192 1.00 55.06 132 ASN A CA 1
ATOM 1028 C C . ASN A 1 132 ? 29.090 -7.047 -11.379 1.00 55.06 132 ASN A C 1
ATOM 1030 O O . ASN A 1 132 ? 28.556 -7.058 -10.274 1.00 55.06 132 ASN A O 1
ATOM 1034 N N . GLY A 1 133 ? 29.575 -8.138 -11.976 1.00 50.38 133 GLY A N 1
ATOM 1035 C CA . GLY A 1 133 ? 29.273 -9.537 -11.635 1.00 50.38 133 GLY A CA 1
ATOM 1036 C C . GLY A 1 133 ? 29.705 -10.068 -10.264 1.00 50.38 133 GLY A C 1
ATOM 1037 O O . GLY A 1 133 ? 29.740 -11.284 -10.088 1.00 50.38 133 GLY A O 1
ATOM 1038 N N . ASP A 1 134 ? 29.984 -9.211 -9.289 1.00 48.47 134 ASP A N 1
ATOM 1039 C CA . ASP A 1 134 ? 30.157 -9.635 -7.907 1.00 48.47 134 ASP A CA 1
ATOM 1040 C C . ASP A 1 134 ? 28.767 -9.752 -7.287 1.00 48.47 134 ASP A C 1
ATOM 1042 O O . ASP A 1 134 ? 28.059 -8.757 -7.147 1.00 48.47 134 ASP A O 1
ATOM 1046 N N . GLY A 1 135 ? 28.351 -10.985 -6.989 1.00 51.38 135 GLY A N 1
ATOM 1047 C CA . GLY A 1 135 ? 27.019 -11.394 -6.525 1.00 51.38 135 GLY A CA 1
ATOM 1048 C C . GLY A 1 135 ? 26.546 -10.802 -5.191 1.00 51.38 135 GLY A C 1
ATOM 1049 O O . GLY A 1 135 ? 26.004 -11.523 -4.355 1.00 51.38 135 GLY A O 1
ATOM 1050 N N . ASP A 1 136 ? 26.719 -9.502 -4.971 1.00 53.56 136 ASP A N 1
ATOM 1051 C CA . ASP A 1 136 ? 26.113 -8.775 -3.874 1.00 53.56 136 ASP A CA 1
ATOM 1052 C C . ASP A 1 136 ? 24.633 -8.530 -4.185 1.00 53.56 136 ASP A C 1
ATOM 1054 O O . ASP A 1 136 ? 24.227 -7.541 -4.801 1.00 53.56 136 ASP A O 1
ATOM 1058 N N . TYR A 1 137 ? 23.800 -9.463 -3.726 1.00 52.25 137 TYR A N 1
ATOM 1059 C CA . TYR A 1 137 ? 22.341 -9.384 -3.790 1.00 52.25 137 TYR A CA 1
ATOM 1060 C C . TYR A 1 137 ? 21.780 -8.098 -3.153 1.00 52.25 137 TYR A C 1
ATOM 1062 O O . TYR A 1 137 ? 20.639 -7.733 -3.434 1.00 52.25 137 TYR A O 1
ATOM 1070 N N . ARG A 1 138 ? 22.563 -7.365 -2.342 1.00 51.12 138 ARG A N 1
ATOM 1071 C CA . ARG A 1 138 ? 22.172 -6.045 -1.823 1.00 51.12 138 ARG A CA 1
ATOM 1072 C C . ARG A 1 138 ? 22.113 -4.977 -2.920 1.00 51.12 138 ARG A C 1
ATOM 1074 O O . ARG A 1 138 ? 21.319 -4.053 -2.792 1.00 51.12 138 ARG A O 1
ATOM 1081 N N . ASN A 1 139 ? 22.865 -5.135 -4.013 1.00 52.50 139 ASN A N 1
ATOM 1082 C CA . ASN A 1 139 ? 22.808 -4.245 -5.178 1.00 52.50 139 ASN A CA 1
ATOM 1083 C C . ASN A 1 139 ? 21.698 -4.607 -6.179 1.00 52.50 139 ASN A C 1
ATOM 1085 O O . ASN A 1 139 ? 21.266 -3.747 -6.941 1.00 52.50 139 ASN A O 1
ATOM 1089 N N . LEU A 1 140 ? 21.183 -5.843 -6.156 1.00 51.06 140 LEU A N 1
ATOM 1090 C CA . LEU A 1 140 ? 20.042 -6.266 -6.992 1.00 51.06 140 LEU A CA 1
ATOM 1091 C C . LEU A 1 140 ? 18.727 -5.600 -6.585 1.00 51.06 140 LEU A C 1
ATOM 1093 O O . LEU A 1 140 ? 17.817 -5.464 -7.399 1.00 51.06 140 LEU A O 1
ATOM 1097 N N . LEU A 1 141 ? 18.659 -5.193 -5.321 1.00 52.59 141 LEU A N 1
ATOM 1098 C CA . LEU A 1 141 ? 17.617 -4.361 -4.750 1.00 52.59 141 LEU A CA 1
ATOM 1099 C C . LEU A 1 141 ? 18.150 -2.950 -4.491 1.00 52.59 141 LEU A C 1
ATOM 1101 O O . LEU A 1 141 ? 17.617 -2.301 -3.606 1.00 52.59 141 LEU A O 1
ATOM 1105 N N . ASN A 1 142 ? 19.217 -2.477 -5.159 1.00 59.19 142 ASN A N 1
ATOM 1106 C CA . ASN A 1 142 ? 19.589 -1.067 -5.049 1.00 59.19 142 ASN A CA 1
ATOM 1107 C C . ASN A 1 142 ? 18.600 -0.286 -5.900 1.00 59.19 142 ASN A C 1
ATOM 1109 O O . ASN A 1 142 ? 18.729 -0.255 -7.122 1.00 59.19 142 ASN A O 1
ATOM 1113 N N . PRO A 1 143 ? 17.583 0.319 -5.302 1.00 53.12 143 PRO A N 1
ATOM 1114 C CA . PRO A 1 143 ? 16.431 0.684 -6.081 1.00 53.12 143 PRO A CA 1
ATOM 1115 C C . PRO A 1 143 ? 16.587 2.083 -6.701 1.00 53.12 143 PRO A C 1
ATOM 1117 O O . PRO A 1 143 ? 15.843 2.474 -7.596 1.00 53.12 143 PRO A O 1
ATOM 1120 N N . ARG A 1 144 ? 17.703 2.753 -6.378 1.00 55.16 144 ARG A N 1
ATOM 1121 C CA . ARG A 1 144 ? 18.244 3.923 -7.082 1.00 55.16 144 ARG A CA 1
ATOM 1122 C C . ARG A 1 144 ? 18.573 3.660 -8.550 1.00 55.16 144 ARG A C 1
ATOM 1124 O O . ARG A 1 144 ? 18.847 4.607 -9.276 1.00 55.16 144 ARG A O 1
ATOM 1131 N N . LEU A 1 145 ? 18.596 2.400 -8.959 1.00 59.31 145 LEU A N 1
ATOM 1132 C CA . LEU A 1 145 ? 19.029 1.942 -10.268 1.00 59.31 145 LEU A CA 1
ATOM 1133 C C . LEU A 1 145 ? 17.891 1.795 -11.288 1.00 59.31 145 LEU A C 1
ATOM 1135 O O . LEU A 1 145 ? 18.162 1.592 -12.465 1.00 59.31 145 LEU A O 1
ATOM 1139 N N . PHE A 1 146 ? 16.633 1.897 -10.869 1.00 64.25 146 PHE A N 1
ATOM 1140 C CA . PHE A 1 146 ? 15.475 1.692 -11.740 1.00 64.25 146 PHE A CA 1
ATOM 1141 C C . PHE A 1 146 ? 14.602 2.945 -11.764 1.00 64.25 146 PHE A C 1
ATOM 1143 O O . PHE A 1 146 ? 14.607 3.726 -10.812 1.00 64.25 146 PHE A O 1
ATOM 1150 N N . ASN A 1 147 ? 13.838 3.157 -12.838 1.00 68.62 147 ASN A N 1
ATOM 1151 C CA . ASN A 1 147 ? 12.864 4.242 -12.850 1.00 68.62 147 ASN A CA 1
ATOM 1152 C C . ASN A 1 147 ? 11.760 3.935 -11.825 1.00 68.62 147 ASN A C 1
ATOM 1154 O O . ASN A 1 147 ? 11.287 2.801 -11.735 1.00 68.62 147 ASN A O 1
ATOM 1158 N N . ARG A 1 148 ? 11.311 4.960 -11.086 1.00 68.25 148 ARG A N 1
ATOM 1159 C CA . ARG A 1 148 ? 10.219 4.872 -10.096 1.00 68.25 148 ARG A CA 1
ATOM 1160 C C . ARG A 1 148 ? 8.927 4.287 -10.680 1.00 68.25 148 ARG A C 1
ATOM 1162 O O . ARG A 1 148 ? 8.080 3.803 -9.935 1.00 68.25 148 ARG A O 1
ATOM 1169 N N . LYS A 1 149 ? 8.753 4.383 -12.000 1.00 75.38 149 LYS A N 1
ATOM 1170 C CA . LYS A 1 149 ? 7.593 3.838 -12.704 1.00 75.38 149 LYS A CA 1
ATOM 1171 C C . LYS A 1 149 ? 7.661 2.338 -12.925 1.00 75.38 149 LYS A C 1
ATOM 1173 O O . LYS A 1 149 ? 6.599 1.774 -13.100 1.00 75.38 149 LYS A O 1
ATOM 1178 N N . ASP A 1 150 ? 8.842 1.723 -12.894 1.00 76.69 150 ASP A N 1
ATOM 1179 C CA . ASP A 1 150 ? 9.034 0.368 -13.422 1.00 76.69 150 ASP A CA 1
ATOM 1180 C C . ASP A 1 150 ? 8.832 -0.707 -12.351 1.00 76.69 150 ASP A C 1
ATOM 1182 O O . ASP A 1 150 ? 8.613 -1.879 -12.671 1.00 76.69 150 ASP A O 1
ATOM 1186 N N . TRP A 1 151 ? 8.851 -0.333 -11.071 1.00 77.50 151 TRP A N 1
ATOM 1187 C CA . TRP A 1 151 ? 8.732 -1.268 -9.960 1.00 77.50 151 TRP A CA 1
ATOM 1188 C C . TRP A 1 151 ? 8.302 -0.569 -8.662 1.00 77.50 151 TRP A C 1
ATOM 1190 O O . TRP A 1 151 ? 8.308 0.657 -8.554 1.00 77.50 151 TRP A O 1
ATOM 1200 N N . TYR A 1 152 ? 7.926 -1.359 -7.661 1.00 71.88 152 TYR A N 1
ATOM 1201 C CA . TYR A 1 152 ? 7.582 -0.871 -6.329 1.00 71.88 152 TYR A CA 1
ATOM 1202 C C . TYR A 1 152 ? 8.002 -1.857 -5.242 1.00 71.88 152 TYR A C 1
ATOM 1204 O O . TYR A 1 152 ? 8.111 -3.061 -5.487 1.00 71.88 152 TYR A O 1
ATOM 1212 N N . TRP A 1 153 ? 8.240 -1.350 -4.028 1.00 70.19 153 TRP A N 1
ATOM 1213 C CA . TRP A 1 153 ? 8.472 -2.213 -2.877 1.00 70.19 153 TRP A CA 1
ATOM 1214 C C . TRP A 1 153 ? 7.151 -2.550 -2.196 1.00 70.19 153 TRP A C 1
ATOM 1216 O O . TRP A 1 153 ? 6.440 -1.645 -1.758 1.00 70.19 153 TRP A O 1
ATOM 1226 N N . ASN A 1 154 ? 6.854 -3.846 -2.090 1.00 67.75 154 ASN A N 1
ATOM 1227 C CA . ASN A 1 154 ? 5.648 -4.338 -1.446 1.00 67.75 154 ASN A CA 1
ATOM 1228 C C . ASN A 1 154 ? 5.977 -5.297 -0.296 1.00 67.75 154 ASN A C 1
ATOM 1230 O O . ASN A 1 154 ? 6.080 -6.511 -0.489 1.00 67.75 154 ASN A O 1
ATOM 1234 N N . PRO A 1 155 ? 6.226 -4.775 0.911 1.00 62.06 155 PRO A N 1
ATOM 1235 C CA . PRO A 1 155 ? 6.401 -5.614 2.073 1.00 62.06 155 PRO A CA 1
ATOM 1236 C C . PRO A 1 155 ? 5.037 -6.175 2.500 1.00 62.06 155 PRO A C 1
ATOM 1238 O O . PRO A 1 155 ? 4.311 -5.559 3.281 1.00 62.06 155 PRO A O 1
ATOM 1241 N N . CYS A 1 156 ? 4.711 -7.383 2.039 1.00 59.97 156 CYS A N 1
ATOM 1242 C CA . CYS A 1 156 ? 3.653 -8.191 2.640 1.00 59.97 156 CYS A CA 1
ATOM 1243 C C . CYS A 1 156 ? 4.132 -8.639 4.032 1.00 59.97 156 CYS A C 1
ATOM 1245 O O . CYS A 1 156 ? 4.718 -9.711 4.212 1.00 59.97 156 CYS A O 1
ATOM 1247 N N . PHE A 1 157 ? 3.963 -7.781 5.041 1.00 56.62 157 PHE A N 1
ATOM 1248 C CA . PHE A 1 157 ? 4.174 -8.189 6.423 1.00 56.62 157 PHE A CA 1
ATOM 1249 C C . PHE A 1 157 ? 3.041 -9.117 6.840 1.00 56.62 157 PHE A C 1
ATOM 1251 O O . PHE A 1 157 ? 1.882 -8.721 6.918 1.00 56.62 157 PHE A O 1
ATOM 1258 N N . ALA A 1 158 ? 3.416 -10.350 7.160 1.00 54.25 158 ALA A N 1
ATOM 1259 C CA . ALA A 1 158 ? 2.572 -11.279 7.887 1.00 54.25 158 ALA A CA 1
ATOM 1260 C C . ALA A 1 158 ? 2.044 -10.597 9.161 1.00 54.25 158 ALA A C 1
ATOM 1262 O O . ALA A 1 158 ? 2.823 -10.209 10.038 1.00 54.25 158 ALA A O 1
ATOM 1263 N N . LEU A 1 159 ? 0.729 -10.415 9.258 1.00 48.69 159 LEU A N 1
ATOM 1264 C CA . LEU A 1 159 ? 0.108 -9.759 10.409 1.00 48.69 159 LEU A CA 1
ATOM 1265 C C . LEU A 1 159 ? 0.298 -10.529 11.714 1.00 48.69 159 LEU A C 1
ATOM 1267 O O . LEU A 1 159 ? 0.450 -9.936 12.783 1.00 48.69 159 LEU A O 1
ATOM 1271 N N . ASP A 1 160 ? 0.363 -11.852 11.620 1.00 49.34 160 ASP A N 1
ATOM 1272 C CA . ASP A 1 160 ? 0.705 -12.748 12.722 1.00 49.34 160 ASP A CA 1
ATOM 1273 C C . ASP A 1 160 ? 2.087 -12.432 13.319 1.00 49.34 160 ASP A C 1
ATOM 1275 O O . ASP A 1 160 ? 2.271 -12.561 14.531 1.00 49.34 160 ASP A O 1
ATOM 1279 N N . LYS A 1 161 ? 3.030 -11.911 12.521 1.00 47.72 161 LYS A N 1
ATOM 1280 C CA . LYS A 1 161 ? 4.339 -11.446 13.009 1.00 47.72 161 LYS A CA 1
ATOM 1281 C C . LYS A 1 161 ? 4.304 -10.094 13.712 1.00 47.72 161 LYS A C 1
ATOM 1283 O O . LYS A 1 161 ? 5.226 -9.808 14.473 1.00 47.72 161 LYS A O 1
ATOM 1288 N N . LEU A 1 162 ? 3.256 -9.289 13.527 1.00 50.44 162 LEU A N 1
ATOM 1289 C CA . LEU A 1 162 ? 3.024 -8.130 14.393 1.00 50.44 162 LEU A CA 1
ATOM 1290 C C . LEU A 1 162 ? 2.489 -8.570 15.768 1.00 50.44 162 LEU A C 1
ATOM 1292 O O . LEU A 1 162 ? 2.622 -7.830 16.738 1.00 50.44 162 LEU A O 1
ATOM 1296 N N . GLY A 1 163 ? 1.979 -9.802 15.905 1.00 44.44 163 GLY A N 1
ATOM 1297 C CA . GLY A 1 163 ? 1.539 -10.364 17.186 1.00 44.44 163 GLY A CA 1
ATOM 1298 C C . GLY A 1 163 ? 0.284 -9.692 17.753 1.00 44.44 163 GLY A C 1
ATOM 1299 O O . GLY A 1 163 ? 0.058 -9.743 18.967 1.00 44.44 163 GLY A O 1
ATOM 1300 N N . LEU A 1 164 ? -0.509 -9.037 16.901 1.00 44.31 164 LEU A N 1
ATOM 1301 C CA . LEU A 1 164 ? -1.653 -8.224 17.303 1.00 44.31 164 LEU A CA 1
ATOM 1302 C C . LEU A 1 164 ? -2.947 -8.810 16.729 1.00 44.31 164 LEU A C 1
ATOM 1304 O O . LEU A 1 164 ? -3.243 -8.654 15.550 1.00 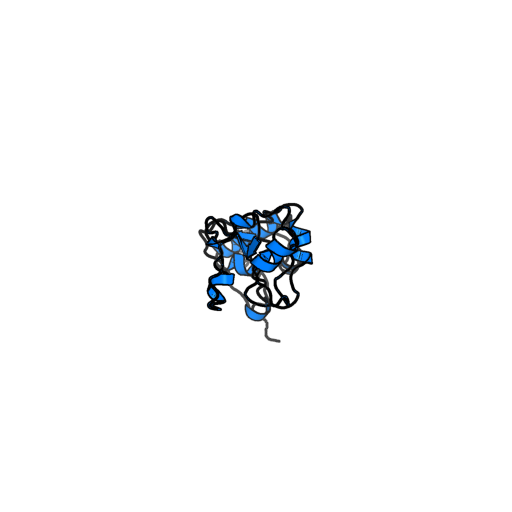44.31 164 LEU A O 1
ATOM 1308 N N . VAL A 1 165 ? -3.743 -9.448 17.586 1.00 46.38 165 VAL A N 1
ATOM 1309 C CA . VAL A 1 165 ? -5.186 -9.573 17.346 1.00 46.38 165 VAL A CA 1
ATOM 1310 C C . VAL A 1 165 ? -5.794 -8.261 17.821 1.00 46.38 165 VAL A C 1
ATOM 1312 O O . VAL A 1 165 ? -5.668 -7.913 18.991 1.00 46.38 165 VAL A O 1
ATOM 1315 N N . TRP A 1 166 ? -6.379 -7.503 16.904 1.00 43.12 166 TRP A N 1
ATOM 1316 C CA . TRP A 1 166 ? -6.799 -6.126 17.133 1.00 43.12 166 TRP A CA 1
ATOM 1317 C C . TRP A 1 166 ? -8.291 -6.074 17.497 1.00 43.12 166 TRP A C 1
ATOM 1319 O O . TRP A 1 166 ? -9.099 -6.738 16.856 1.00 43.12 166 TRP A O 1
ATOM 1329 N N . ARG A 1 167 ? -8.673 -5.290 18.514 1.00 46.38 167 ARG A N 1
ATOM 1330 C CA . ARG A 1 167 ? -10.067 -4.877 18.755 1.00 46.38 167 ARG A CA 1
ATOM 1331 C C . ARG A 1 167 ? -10.093 -3.444 19.270 1.00 46.38 167 ARG A C 1
ATOM 1333 O O . ARG A 1 167 ? -9.427 -3.142 20.257 1.00 46.38 167 ARG A O 1
ATOM 1340 N N . TYR A 1 168 ? -10.875 -2.591 18.614 1.00 38.00 168 TYR A N 1
ATOM 1341 C CA . TYR A 1 168 ? -11.172 -1.251 19.094 1.00 38.00 168 TYR A CA 1
ATOM 1342 C C . TYR A 1 168 ? -12.099 -1.387 20.300 1.00 38.00 168 TYR A C 1
ATOM 1344 O O . TYR A 1 168 ? -13.145 -2.030 20.218 1.00 38.00 168 TYR A O 1
ATOM 1352 N N . THR A 1 169 ? -11.685 -0.829 21.434 1.00 45.00 169 THR A N 1
ATOM 1353 C CA . THR A 1 169 ? -12.602 -0.609 22.552 1.00 45.00 169 THR A CA 1
ATOM 1354 C C . THR A 1 169 ? -12.939 0.872 22.476 1.00 45.00 169 THR A C 1
ATOM 1356 O O . THR A 1 169 ? -12.005 1.669 22.601 1.00 45.00 169 THR A O 1
ATOM 1359 N N . PRO A 1 170 ? -14.200 1.258 22.210 1.00 43.00 170 PRO A N 1
ATOM 1360 C CA . PRO A 1 170 ? -14.573 2.661 22.268 1.00 43.00 170 PRO A CA 1
ATOM 1361 C C . PRO A 1 170 ? -14.152 3.222 23.624 1.00 43.00 170 PRO A C 1
ATOM 1363 O O . PRO A 1 170 ? -14.269 2.526 24.640 1.00 43.00 170 PRO A O 1
ATOM 1366 N N . SER A 1 171 ? -13.637 4.456 23.641 1.00 42.81 171 SER A N 1
ATOM 1367 C CA . SER A 1 171 ? -13.420 5.172 24.898 1.00 42.81 171 SER A CA 1
ATOM 1368 C C . SER A 1 171 ? -14.704 5.067 25.720 1.00 42.81 171 SER A C 1
ATOM 1370 O O . SER A 1 171 ? -15.779 5.236 25.135 1.00 42.81 171 SER A O 1
ATOM 1372 N N . PRO A 1 172 ? -14.639 4.745 27.027 1.00 53.88 172 PRO A N 1
ATOM 1373 C CA . PRO A 1 172 ? -15.833 4.722 27.855 1.00 53.88 172 PRO A CA 1
ATOM 1374 C C . PRO A 1 172 ? -16.518 6.072 27.677 1.00 53.88 172 PRO A C 1
ATOM 1376 O O . PRO A 1 172 ? -15.926 7.107 27.980 1.00 53.88 172 PRO A O 1
ATOM 1379 N N . SER A 1 173 ? -17.710 6.051 27.081 1.00 54.62 173 SER A N 1
ATOM 1380 C CA . SER A 1 173 ? -18.511 7.249 26.872 1.00 54.62 173 SER A CA 1
ATOM 1381 C C . SER A 1 173 ? -18.604 7.963 28.213 1.00 54.62 173 SER A C 1
ATOM 1383 O O . SER A 1 173 ? -19.007 7.324 29.193 1.00 54.62 173 SER A O 1
ATOM 1385 N N . GLU A 1 174 ? -18.199 9.237 28.275 1.00 49.97 174 GLU A N 1
ATOM 1386 C CA . GLU A 1 174 ? -18.414 10.039 29.477 1.00 49.97 174 GLU A CA 1
ATOM 1387 C C . GLU A 1 174 ? -19.880 9.870 29.892 1.00 49.97 174 GLU A C 1
ATOM 1389 O O . GLU A 1 174 ? -20.766 9.940 29.030 1.00 49.97 174 GLU A O 1
ATOM 1394 N N . PRO A 1 175 ? -20.155 9.557 31.170 1.00 52.06 175 PRO A N 1
ATOM 1395 C CA . PRO A 1 175 ? -21.516 9.352 31.621 1.00 52.06 175 PRO A CA 1
ATOM 1396 C C . PRO A 1 175 ? -22.318 10.604 31.283 1.00 52.06 175 PRO A C 1
ATOM 1398 O O . PRO A 1 175 ? -21.998 11.705 31.731 1.00 52.06 175 PRO A O 1
ATOM 1401 N N . SER A 1 176 ? -23.338 10.414 30.447 1.00 51.16 176 SER A N 1
ATOM 1402 C CA . SER A 1 176 ? -24.275 11.459 30.060 1.00 51.16 176 SER A CA 1
ATOM 1403 C C . SER A 1 176 ? -24.744 12.189 31.317 1.00 51.16 176 SER A C 1
ATOM 1405 O O . SER A 1 176 ? -25.319 11.580 32.222 1.00 51.16 176 SER A O 1
ATOM 1407 N N . ALA A 1 177 ? -24.508 13.502 31.376 1.00 54.00 177 ALA A N 1
ATOM 1408 C CA . ALA A 1 177 ? -24.849 14.360 32.514 1.00 54.00 177 ALA A CA 1
ATOM 1409 C C . ALA A 1 177 ? -26.364 14.423 32.822 1.00 54.00 177 ALA A C 1
ATOM 1411 O O . ALA A 1 177 ? -26.791 15.139 33.724 1.00 54.00 177 ALA A O 1
ATOM 1412 N N . VAL A 1 178 ? -27.185 13.671 32.086 1.00 56.62 178 VAL A N 1
ATOM 1413 C CA . VAL A 1 178 ? -28.644 13.651 32.191 1.00 56.62 178 VAL A CA 1
ATOM 1414 C C . VAL A 1 178 ? -29.144 12.764 33.349 1.00 56.62 178 VAL A C 1
ATOM 1416 O O . VAL A 1 178 ? -30.291 12.904 33.759 1.00 56.62 178 VAL A O 1
ATOM 1419 N N . GLU A 1 179 ? -28.306 11.918 33.965 1.00 53.34 179 GLU A N 1
ATOM 1420 C CA . GLU A 1 179 ? -28.725 11.059 35.098 1.00 53.34 179 GLU A CA 1
ATOM 1421 C C . GLU A 1 179 ? -28.379 11.586 36.506 1.00 53.34 179 GLU A C 1
ATOM 1423 O O . GLU A 1 179 ? -28.705 10.945 37.507 1.00 53.34 179 GLU A O 1
ATOM 1428 N N . ALA A 1 180 ? -27.785 12.776 36.640 1.00 50.72 180 ALA A N 1
ATOM 1429 C CA . ALA A 1 180 ? -27.390 13.303 37.954 1.00 50.72 180 ALA A CA 1
ATOM 1430 C C . ALA A 1 180 ? -28.517 14.015 38.739 1.00 50.72 180 ALA A C 1
ATOM 1432 O O . ALA A 1 180 ? -28.300 14.408 39.884 1.00 50.72 180 ALA A O 1
ATOM 1433 N N . THR A 1 181 ? -29.722 14.183 38.179 1.00 51.66 181 THR A N 1
ATOM 1434 C CA . THR A 1 181 ? -30.781 15.013 38.801 1.00 51.66 181 THR A CA 1
ATOM 1435 C C . THR A 1 181 ? -31.967 14.234 39.383 1.00 51.66 181 THR A C 1
ATOM 1437 O O . THR A 1 181 ? -32.970 14.843 39.735 1.00 51.66 181 THR A O 1
ATOM 1440 N N . SER A 1 182 ? -31.889 12.904 39.531 1.00 51.16 182 SER A N 1
ATOM 1441 C CA . SER A 1 182 ? -33.028 12.094 40.022 1.00 51.16 182 SER A CA 1
ATOM 1442 C C . SER A 1 182 ? -32.817 11.389 41.373 1.00 51.16 182 SER A C 1
ATOM 1444 O O . SER A 1 182 ? -33.535 10.451 41.702 1.00 51.16 182 SER A O 1
ATOM 1446 N N . ARG A 1 183 ? -31.848 11.823 42.194 1.00 49.34 183 ARG A N 1
ATOM 1447 C CA . ARG A 1 183 ? -31.617 11.256 43.546 1.00 49.34 183 ARG A CA 1
ATOM 1448 C C . ARG A 1 183 ? -31.551 12.283 44.683 1.00 49.34 183 ARG A C 1
ATOM 1450 O O . ARG A 1 183 ? -30.858 12.064 45.671 1.00 49.34 183 ARG A O 1
ATOM 1457 N N . LEU A 1 184 ? -32.281 13.388 44.560 1.00 49.53 184 LEU A N 1
ATOM 1458 C CA . LEU A 1 184 ? -32.492 14.342 45.656 1.00 49.53 184 LEU A CA 1
ATOM 1459 C C . LEU A 1 184 ? -33.967 14.757 45.740 1.00 49.53 184 LEU A C 1
ATOM 1461 O O . LEU A 1 184 ? -34.272 15.938 45.619 1.00 49.53 184 LEU A O 1
ATOM 1465 N N . LEU A 1 185 ? -34.870 13.790 45.926 1.00 49.59 185 LEU A N 1
ATOM 1466 C CA . LEU A 1 185 ? -36.195 13.988 46.526 1.00 49.59 185 LEU A CA 1
ATOM 1467 C C . LEU A 1 185 ? -36.573 12.747 47.337 1.00 49.59 185 LEU A C 1
ATOM 1469 O O . LEU A 1 185 ? -36.346 11.630 46.818 1.00 49.59 185 LEU A O 1
#

pLDDT: mean 73.59, std 16.93, range [38.0, 95.56]

Secondary structure (DSSP, 8-state):
-PPPP-PPPHHHHHHHHHHHHHTT--TTT--HHHHHHH--EEEESSS--TT--EEEEHHHHHHS-TTS-EEESTTTTHHHHHHHTS-SS--S--EEETTT--B-TT-SS-HHHHHHHHSTTTS-GGGSPP--SS--HHHHT-GGGS-TTTEEE-----HHHHT---------PPPPGGGTTSS--

Organism: NCBI:txid206335

Sequence (185 aa):
MSRKLVLLNEAQVERVKDIARACSLDVETSTIEDLHSADPLIECVNCSSPNERFFMRWPQAVCHVSHHVLVINSFGKETENIVAQEPTLPNLRFACCSYCHCGSDGFRGSLRSHLITVHKDVVNVDQLPTLNGDGDYRNLLNPRLFNRKDWYWNPCFALDKLGLVWRYTPSPSEPSAVEATSRLL

Foldseek 3Di:
DDADEDDADPLLLVLVQVLCVVLVHDSVPDWVVNLVVSFWWKWFPVPADQQATATETSVVSSVDDSPTDIDTNVVPPCRVVLVVQDDPDQDFWFWAFLPNNHTCVPPPDFLLVCCVPPVVVPADNVQQDDDPPPPPVVVSVPSVRHHSNTTHIYRPHDVVVVVHPYGDDPDPPDPDPVPPPPPDD